Protein AF-A0A392NXG3-F1 (afdb_monomer_lite)

Secondary structure (DSSP, 8-state):
-HHHHHHT--GGGB-TTHHHHHHHHHHHHHHTTPPP-HHHHHHHEEEEE--BTTB---EEEEE-SS--EE-SSS--TT-TTS------SSHHHHHHTEEEEEEEETTEEEEEEEESS-SS--SHHHHS-GGGG---GGG--HHHHHHHHHHHHHHHTSPPPBPEEEEEETTEEEEEE-B-TTSPBPB----EEHHHHHH--STTGGGTT-SS--SSTTTTTTTTTS-----------------------------------

Foldseek 3Di:
DVQQLLLQFAPQLADPQAVLLVVVQCVVCVVLVAHDDLLLSLQQWAKDDDDDPNDRHHIYTDGDDDHAEDTLDPDPPPCRVDGDDDDQPDPVSVLVQWDWDFDQDPNDTDIDIDGSHDNDGDCPSVVDDSVSSHNDPVNADPSSVVSSVSSVVVQVPFDWDFDWDWDQDPNDTDTHFDADPVRHTDTDRDHHHSNQSVQCPDVVSVPPVPPGDDDPPPVPVVPPPPDDDDDDDDDDDDDYDDDDDDDDDDDDDDDDDDDDD

pLDDT: mean 74.91, std 23.94, range [25.33, 97.44]

Sequence (261 aa):
MKVFAHLRLAPSQLNPNSPGFIRVYELVCEHLKITPSVPMFFKIFQLQRKSQGGRQAWVSLKSQGNKLFDMFVDSVRNFKPRYFIVRAESESARESLYRTVRVKVDGEQVSRREAKFPLAWTFDHYEESTDFYLTKNKGMSEEDWAGLKTLTDFVNSFVKGPCVYKDVVNGDRMELPLLDKKGNQVFETWLIDTRKVLSATNAASHQMAEEGGSILKMLEAQKNSKKGSKKGAASVMFSAAGDSSSGSPKINSPTQGNVAS

InterPro domains:
  IPR007321 Transposase (putative), gypsy type [PF04195] (2-48)

Organism: NCBI:txid97028

Structure (mmCIF, N/CA/C/O backbone):
data_AF-A0A392NXG3-F1
#
_entry.id   AF-A0A392NXG3-F1
#
loop_
_atom_site.group_PDB
_atom_site.id
_atom_site.type_symbol
_atom_site.label_atom_id
_atom_site.label_alt_id
_atom_site.label_comp_id
_atom_site.label_asym_id
_atom_site.label_entity_id
_atom_site.label_seq_id
_atom_site.pdbx_PDB_ins_code
_atom_site.Cartn_x
_atom_site.Cartn_y
_atom_site.Cartn_z
_atom_site.occupancy
_atom_site.B_iso_or_equiv
_atom_site.auth_seq_id
_atom_site.auth_comp_id
_atom_site.auth_asym_id
_atom_site.auth_atom_id
_atom_site.pdbx_PDB_model_num
ATOM 1 N N . MET A 1 1 ? 2.423 1.138 -9.933 1.00 76.31 1 MET A N 1
ATOM 2 C CA . MET A 1 1 ? 2.765 -0.270 -9.622 1.00 76.31 1 MET A CA 1
ATOM 3 C C . MET A 1 1 ? 4.231 -0.481 -9.203 1.00 76.31 1 MET A C 1
ATOM 5 O O . MET A 1 1 ? 4.775 -1.553 -9.456 1.00 76.31 1 MET A O 1
ATOM 9 N N . LYS A 1 2 ? 4.902 0.485 -8.550 1.00 89.62 2 LYS A N 1
ATOM 10 C CA . LYS A 1 2 ? 6.323 0.311 -8.151 1.00 89.62 2 LYS A CA 1
ATOM 11 C C . LYS A 1 2 ? 6.475 -0.696 -7.005 1.00 89.62 2 LYS A C 1
ATOM 13 O O . LYS A 1 2 ? 7.407 -1.490 -7.006 1.00 89.62 2 LYS A O 1
ATOM 18 N N . VAL A 1 3 ? 5.518 -0.704 -6.075 1.00 93.44 3 VAL A N 1
ATOM 19 C CA . VAL A 1 3 ? 5.485 -1.635 -4.936 1.00 93.44 3 VAL A CA 1
ATOM 20 C C . VAL A 1 3 ? 5.352 -3.088 -5.402 1.00 93.44 3 VAL A C 1
ATOM 22 O O . VAL A 1 3 ? 6.114 -3.937 -4.956 1.00 93.44 3 VAL A O 1
ATOM 25 N N . PHE A 1 4 ? 4.448 -3.376 -6.347 1.00 90.88 4 PHE A N 1
ATOM 26 C CA . PHE A 1 4 ? 4.320 -4.718 -6.933 1.00 90.88 4 PHE A CA 1
ATOM 27 C C . PHE A 1 4 ? 5.608 -5.188 -7.614 1.00 90.88 4 PHE A C 1
ATOM 29 O O . PHE A 1 4 ? 6.030 -6.323 -7.406 1.00 90.88 4 PHE A O 1
ATOM 36 N N . ALA A 1 5 ? 6.242 -4.311 -8.399 1.00 91.75 5 ALA A N 1
ATOM 37 C CA . ALA A 1 5 ? 7.510 -4.622 -9.051 1.00 91.75 5 ALA A CA 1
ATOM 38 C C . ALA A 1 5 ? 8.598 -4.953 -8.019 1.00 91.75 5 ALA A C 1
ATOM 40 O O . ALA A 1 5 ? 9.281 -5.963 -8.152 1.00 91.75 5 ALA A O 1
ATOM 41 N N . HIS A 1 6 ? 8.706 -4.143 -6.961 1.00 94.81 6 HIS A N 1
ATOM 42 C CA . HIS A 1 6 ? 9.668 -4.363 -5.885 1.00 94.81 6 HIS A CA 1
ATOM 43 C C . HIS A 1 6 ? 9.407 -5.667 -5.124 1.00 94.81 6 HIS A C 1
ATOM 45 O O . HIS A 1 6 ? 10.350 -6.381 -4.813 1.00 94.81 6 HIS A O 1
ATOM 51 N N . LEU A 1 7 ? 8.138 -6.012 -4.871 1.00 94.50 7 LEU A N 1
ATOM 52 C CA . LEU A 1 7 ? 7.766 -7.261 -4.207 1.00 94.50 7 LEU A CA 1
ATOM 53 C C . LEU A 1 7 ? 8.170 -8.507 -4.999 1.00 94.50 7 LEU A C 1
ATOM 55 O O . LEU A 1 7 ? 8.374 -9.537 -4.371 1.00 94.50 7 LEU A O 1
ATOM 59 N N . ARG A 1 8 ? 8.276 -8.443 -6.334 1.00 94.00 8 ARG A N 1
ATOM 60 C CA . ARG A 1 8 ? 8.566 -9.611 -7.192 1.00 94.00 8 ARG A CA 1
ATOM 61 C C . ARG A 1 8 ? 7.620 -10.791 -6.927 1.00 94.00 8 ARG A C 1
ATOM 63 O O . ARG A 1 8 ? 8.025 -11.946 -6.881 1.00 94.00 8 ARG A O 1
ATOM 70 N N . LEU A 1 9 ? 6.343 -10.477 -6.726 1.00 92.94 9 LEU A N 1
ATOM 71 C CA . LEU A 1 9 ? 5.272 -11.443 -6.493 1.00 92.94 9 LEU A CA 1
ATOM 72 C C . LEU A 1 9 ? 4.155 -11.217 -7.500 1.00 92.94 9 LEU A C 1
ATOM 74 O O . LEU A 1 9 ? 3.834 -10.072 -7.835 1.00 92.94 9 LEU A O 1
ATOM 78 N N . ALA A 1 10 ? 3.498 -12.301 -7.904 1.00 91.62 10 ALA A N 1
ATOM 79 C CA . ALA A 1 10 ? 2.196 -12.178 -8.536 1.00 91.62 10 ALA A CA 1
ATOM 80 C C . ALA A 1 10 ? 1.140 -11.708 -7.526 1.00 91.62 10 ALA A C 1
ATOM 82 O O . ALA A 1 10 ? 1.197 -12.097 -6.356 1.00 91.62 10 ALA A O 1
ATOM 83 N N . PRO A 1 11 ? 0.114 -10.946 -7.953 1.00 91.00 11 PRO A N 1
ATOM 84 C CA . PRO A 1 11 ? -0.971 -10.533 -7.063 1.00 91.00 11 PRO A CA 1
ATOM 85 C C . PRO A 1 11 ? -1.643 -11.698 -6.327 1.00 91.00 11 PRO A C 1
ATOM 87 O O . PRO A 1 11 ? -2.016 -11.556 -5.169 1.00 91.00 11 PRO A O 1
ATOM 90 N N . SER A 1 12 ? -1.741 -12.870 -6.962 1.00 88.81 12 SER A N 1
ATOM 91 C CA . SER A 1 12 ? -2.295 -14.093 -6.366 1.00 88.81 12 SER A CA 1
ATOM 92 C C . SER A 1 12 ? -1.412 -14.740 -5.288 1.00 88.81 12 SER A C 1
ATOM 94 O O . SER A 1 12 ? -1.890 -15.619 -4.579 1.00 88.81 12 SER A O 1
ATOM 96 N N . GLN A 1 13 ? -0.136 -14.353 -5.169 1.00 90.50 13 GLN A N 1
ATOM 97 C CA . GLN A 1 13 ? 0.747 -14.777 -4.070 1.00 90.50 13 GLN A CA 1
ATOM 98 C C . GLN A 1 13 ? 0.567 -13.908 -2.818 1.00 90.50 13 GLN A C 1
ATOM 100 O O . GLN A 1 13 ? 1.137 -14.204 -1.768 1.00 90.50 13 GLN A O 1
ATOM 105 N N . LEU A 1 14 ? -0.204 -12.825 -2.902 1.00 91.12 14 LEU A N 1
ATOM 106 C CA . LEU A 1 14 ? -0.477 -11.964 -1.764 1.00 91.12 14 LEU A CA 1
ATOM 107 C C . LEU A 1 14 ? -1.733 -12.414 -1.009 1.00 91.12 14 LEU A C 1
ATOM 109 O O . LEU A 1 14 ? -2.657 -12.996 -1.575 1.00 91.12 14 LEU A O 1
ATOM 113 N N . ASN A 1 15 ? -1.795 -12.096 0.285 1.00 90.25 15 ASN A N 1
ATOM 114 C CA . ASN A 1 15 ? -3.039 -12.177 1.047 1.00 90.25 15 ASN A CA 1
ATOM 115 C C . ASN A 1 15 ? -4.140 -11.359 0.334 1.00 90.25 15 ASN A C 1
ATOM 117 O O . ASN A 1 15 ? -3.833 -10.260 -0.125 1.00 90.25 15 ASN A O 1
ATOM 121 N N . PRO A 1 16 ? -5.406 -11.815 0.292 1.00 88.50 16 PRO A N 1
ATOM 122 C CA . PRO A 1 16 ? -6.462 -11.151 -0.479 1.00 88.50 16 PRO A CA 1
ATOM 123 C C . PRO A 1 16 ? -6.681 -9.652 -0.199 1.00 88.50 16 PRO A C 1
ATOM 125 O O . PRO A 1 16 ? -7.073 -8.927 -1.107 1.00 88.50 16 PRO A O 1
ATOM 128 N N . ASN A 1 17 ? -6.374 -9.152 1.004 1.00 89.38 17 ASN A N 1
ATOM 129 C CA . ASN A 1 17 ? -6.454 -7.713 1.302 1.00 89.38 17 ASN A CA 1
ATOM 130 C C . ASN A 1 17 ? -5.254 -6.907 0.756 1.00 89.38 17 ASN A C 1
ATOM 132 O O . ASN A 1 17 ? -5.359 -5.708 0.509 1.00 89.38 17 ASN A O 1
ATOM 136 N N . SER A 1 18 ? -4.099 -7.547 0.562 1.00 91.69 18 SER A N 1
ATOM 137 C CA . SER A 1 18 ? -2.830 -6.875 0.251 1.00 91.69 18 SER A CA 1
ATOM 138 C C . SER A 1 18 ? -2.780 -6.209 -1.134 1.00 91.69 18 SER A C 1
ATOM 140 O O . SER A 1 18 ? -2.296 -5.078 -1.197 1.00 91.69 18 SER A O 1
ATOM 142 N N . PRO A 1 19 ? -3.304 -6.801 -2.232 1.00 90.75 19 PRO A N 1
ATOM 143 C CA . PRO A 1 19 ? -3.418 -6.091 -3.507 1.00 90.75 19 PRO A CA 1
ATOM 144 C C . PRO A 1 19 ? -4.222 -4.791 -3.396 1.00 90.75 19 PRO A C 1
ATOM 146 O O . PRO A 1 19 ? -3.851 -3.787 -4.005 1.00 90.75 19 PRO A O 1
ATOM 149 N N . GLY A 1 20 ? -5.281 -4.801 -2.576 1.00 89.81 20 GLY A N 1
ATOM 150 C CA . GLY A 1 20 ? -6.109 -3.629 -2.318 1.00 89.81 20 GLY A CA 1
ATOM 151 C C . GLY A 1 20 ? -5.322 -2.506 -1.649 1.00 89.81 20 GLY A C 1
ATOM 152 O O . GLY A 1 20 ? -5.327 -1.385 -2.150 1.00 89.81 20 GLY A O 1
ATOM 153 N N . PHE A 1 21 ? -4.559 -2.813 -0.594 1.00 93.19 21 PHE A N 1
ATOM 154 C CA . PHE A 1 21 ? -3.694 -1.829 0.069 1.00 93.19 21 PHE A CA 1
ATOM 155 C C . PHE A 1 21 ? -2.685 -1.188 -0.883 1.00 93.19 21 PHE A C 1
ATOM 157 O O . PHE A 1 21 ? -2.527 0.030 -0.874 1.00 93.19 21 PHE A O 1
ATOM 164 N N . ILE A 1 22 ? -2.023 -1.988 -1.728 1.00 93.38 22 ILE A N 1
ATOM 165 C CA . ILE A 1 22 ? -1.048 -1.468 -2.696 1.00 93.38 22 ILE A CA 1
ATOM 166 C C . ILE A 1 22 ? -1.731 -0.509 -3.674 1.00 93.38 22 ILE A C 1
ATOM 168 O O . ILE A 1 22 ? -1.206 0.569 -3.953 1.00 93.38 22 ILE A O 1
ATOM 172 N N . ARG A 1 23 ? -2.911 -0.879 -4.188 1.00 90.38 23 ARG A N 1
ATOM 173 C CA . ARG A 1 23 ? -3.625 -0.050 -5.160 1.00 90.38 23 ARG A CA 1
ATOM 174 C C . ARG A 1 23 ? -4.160 1.240 -4.540 1.00 90.38 23 ARG A C 1
ATOM 176 O O . ARG A 1 23 ? -3.982 2.299 -5.133 1.00 90.38 23 ARG A O 1
ATOM 183 N N . VAL A 1 24 ? -4.780 1.162 -3.364 1.00 92.25 24 VAL A N 1
ATOM 184 C CA . VAL A 1 24 ? -5.332 2.332 -2.664 1.00 92.25 24 VAL A CA 1
ATOM 185 C C . VAL A 1 24 ? -4.232 3.280 -2.213 1.00 92.25 24 VAL A C 1
ATOM 187 O O . VAL A 1 24 ? -4.398 4.486 -2.347 1.00 92.25 24 VAL A O 1
ATOM 190 N N . TYR A 1 25 ? -3.083 2.766 -1.774 1.00 94.56 25 TYR A N 1
ATOM 191 C CA . TYR A 1 25 ? -1.916 3.598 -1.494 1.00 94.56 25 TYR A CA 1
ATOM 192 C C . TYR A 1 25 ? -1.524 4.464 -2.700 1.00 94.56 25 TYR A C 1
ATOM 194 O O . TYR A 1 25 ? -1.370 5.674 -2.552 1.00 94.56 25 TYR A O 1
ATOM 202 N N . GLU A 1 26 ? -1.409 3.874 -3.896 1.00 91.38 26 GLU A N 1
ATOM 203 C CA . GLU A 1 26 ? -1.057 4.630 -5.105 1.00 91.38 26 GLU A CA 1
ATOM 204 C C . GLU A 1 26 ? -2.135 5.667 -5.469 1.00 91.38 26 GLU A C 1
ATOM 206 O O . GLU A 1 26 ? -1.789 6.797 -5.803 1.00 91.38 26 GLU A O 1
ATOM 211 N N . LEU A 1 27 ? -3.421 5.315 -5.342 1.00 89.88 27 LEU A N 1
ATOM 212 C CA . LEU A 1 27 ? -4.546 6.216 -5.631 1.00 89.88 27 LEU A CA 1
ATOM 213 C C . LEU A 1 27 ? -4.636 7.396 -4.657 1.00 89.88 27 LEU A C 1
ATOM 215 O O . LEU A 1 27 ? -4.859 8.530 -5.074 1.00 89.88 27 LEU A O 1
ATOM 219 N N . VAL A 1 28 ? -4.455 7.150 -3.359 1.00 92.00 28 VAL A N 1
ATOM 220 C CA . VAL A 1 28 ? -4.463 8.218 -2.351 1.00 92.00 28 VAL A CA 1
ATOM 221 C C . VAL A 1 28 ? -3.240 9.113 -2.524 1.00 92.00 28 VAL A C 1
ATOM 223 O O . VAL A 1 28 ? -3.367 10.330 -2.424 1.00 92.00 28 VAL A O 1
ATOM 226 N N . CYS A 1 29 ? -2.075 8.543 -2.851 1.00 94.38 29 CYS A N 1
ATOM 227 C CA . CYS A 1 29 ? -0.896 9.342 -3.176 1.00 94.38 29 CYS A CA 1
ATOM 228 C C . CYS A 1 29 ? -1.156 10.277 -4.365 1.00 94.38 29 CYS A C 1
ATOM 230 O O . CYS A 1 29 ? -0.877 11.471 -4.287 1.00 94.38 29 CYS A O 1
ATOM 232 N N . GLU A 1 30 ? -1.748 9.750 -5.438 1.00 90.19 30 GLU A N 1
ATOM 233 C CA . GLU A 1 30 ? -2.134 10.529 -6.616 1.00 90.19 30 GLU A CA 1
ATOM 234 C C . GLU A 1 30 ? -3.124 11.651 -6.264 1.00 90.19 30 GLU A C 1
ATOM 236 O O . GLU A 1 30 ? -2.904 12.804 -6.637 1.00 90.19 30 GLU A O 1
ATOM 241 N N . HIS A 1 31 ? -4.164 11.348 -5.481 1.00 90.56 31 HIS A N 1
ATOM 242 C CA . HIS A 1 31 ? -5.147 12.332 -5.019 1.00 90.56 31 HIS A CA 1
ATOM 243 C C . HIS A 1 31 ? -4.508 13.467 -4.205 1.00 90.56 31 HIS A C 1
ATOM 245 O O . HIS A 1 31 ? -4.801 14.643 -4.428 1.00 90.56 31 HIS A O 1
ATOM 251 N N . LEU A 1 32 ? -3.596 13.119 -3.294 1.00 92.44 32 LEU A N 1
ATOM 252 C CA . LEU A 1 32 ? -2.869 14.069 -2.451 1.00 92.44 32 LEU A CA 1
ATOM 253 C C . LEU A 1 32 ? -1.678 14.723 -3.169 1.00 92.44 32 LEU A C 1
ATOM 255 O O . LEU A 1 32 ? -0.968 15.522 -2.560 1.00 92.44 32 LEU A O 1
ATOM 259 N N . LYS A 1 33 ? -1.459 14.411 -4.455 1.00 94.81 33 LYS A N 1
ATOM 260 C CA . LYS A 1 33 ? -0.347 14.915 -5.278 1.00 94.81 33 LYS A CA 1
ATOM 261 C C . LYS A 1 33 ? 1.034 14.635 -4.675 1.00 94.81 33 LYS A C 1
ATOM 263 O O . LYS A 1 33 ? 1.973 15.402 -4.878 1.00 94.81 33 LYS A O 1
ATOM 268 N N . ILE A 1 34 ? 1.166 13.523 -3.959 1.00 95.44 34 ILE A N 1
ATOM 269 C CA . ILE A 1 34 ? 2.446 13.015 -3.461 1.00 95.44 34 ILE A CA 1
ATOM 270 C C . ILE A 1 34 ? 2.933 11.896 -4.382 1.00 95.44 34 ILE A C 1
ATOM 272 O O . ILE A 1 34 ? 2.147 11.107 -4.908 1.00 95.44 34 ILE A O 1
ATOM 276 N N . THR A 1 35 ? 4.244 11.805 -4.591 1.00 95.06 35 THR A N 1
ATOM 277 C CA . THR A 1 35 ? 4.801 10.723 -5.411 1.00 95.06 35 THR A CA 1
ATOM 278 C C . THR A 1 35 ? 4.809 9.426 -4.595 1.00 95.06 35 THR A C 1
ATOM 280 O O . THR A 1 35 ? 5.487 9.376 -3.570 1.00 95.06 35 THR A O 1
ATOM 283 N N . PRO A 1 36 ? 4.108 8.356 -5.019 1.00 94.88 36 PRO A N 1
ATOM 284 C CA . PRO A 1 36 ? 4.158 7.086 -4.306 1.00 94.88 36 PRO A CA 1
ATOM 285 C C . PRO A 1 36 ? 5.559 6.471 -4.407 1.00 94.88 36 PRO A C 1
ATOM 287 O O . PRO A 1 36 ? 6.144 6.376 -5.497 1.00 94.88 36 PRO A O 1
ATOM 290 N N . SER A 1 37 ? 6.077 5.995 -3.278 1.00 95.88 37 SER A N 1
ATOM 291 C CA . SER A 1 37 ? 7.410 5.412 -3.158 1.00 95.88 37 SER A CA 1
ATOM 292 C C . SER A 1 37 ? 7.383 4.072 -2.421 1.00 95.88 37 SER A C 1
ATOM 294 O O . SER A 1 37 ? 6.522 3.779 -1.591 1.00 95.88 37 SER A O 1
ATOM 296 N N . VAL A 1 38 ? 8.345 3.214 -2.757 1.00 95.50 38 VAL A N 1
ATOM 297 C CA . VAL A 1 38 ? 8.498 1.909 -2.106 1.00 95.50 38 VAL A CA 1
ATOM 298 C C . VAL A 1 38 ? 8.877 2.065 -0.624 1.00 95.50 38 VAL A C 1
ATOM 300 O O . VAL A 1 38 ? 8.223 1.423 0.201 1.00 95.50 38 VAL A O 1
ATOM 303 N N . PRO A 1 39 ? 9.845 2.931 -0.248 1.00 95.19 39 PRO A N 1
ATOM 304 C CA . PRO A 1 39 ? 10.214 3.111 1.151 1.00 95.19 39 PRO A CA 1
ATOM 305 C C . PRO A 1 39 ? 9.039 3.542 2.029 1.00 95.19 39 PRO A C 1
ATOM 307 O O . PRO A 1 39 ? 8.786 2.913 3.061 1.00 95.19 39 PRO A O 1
ATOM 310 N N . MET A 1 40 ? 8.268 4.541 1.582 1.00 95.19 40 MET A N 1
ATOM 311 C CA . MET A 1 40 ? 7.095 5.038 2.301 1.00 95.19 40 MET A CA 1
ATOM 312 C C . MET A 1 40 ? 6.042 3.943 2.487 1.00 95.19 40 MET A C 1
ATOM 314 O O . MET A 1 40 ? 5.516 3.777 3.589 1.00 95.19 40 MET A O 1
ATOM 318 N N . PHE A 1 41 ? 5.771 3.143 1.450 1.00 95.44 41 PHE A N 1
ATOM 319 C CA . PHE A 1 41 ? 4.839 2.021 1.557 1.00 95.44 41 PHE A CA 1
ATOM 320 C C . PHE A 1 41 ? 5.244 1.031 2.657 1.00 95.44 41 PHE A C 1
ATOM 322 O O . PHE A 1 41 ? 4.426 0.683 3.509 1.00 95.44 41 PHE A O 1
ATOM 329 N N . PHE A 1 42 ? 6.516 0.624 2.689 1.00 94.06 42 PHE A N 1
ATOM 330 C CA . PHE A 1 42 ? 7.028 -0.311 3.696 1.00 94.06 42 PHE A CA 1
ATOM 331 C C . PHE A 1 42 ? 7.286 0.326 5.071 1.00 94.06 42 PHE A C 1
ATOM 333 O O . PHE A 1 42 ? 7.548 -0.375 6.049 1.00 94.06 42 PHE A O 1
ATOM 340 N N . LYS A 1 43 ? 7.154 1.652 5.190 1.00 93.00 43 LYS A N 1
ATOM 341 C CA . LYS A 1 43 ? 7.063 2.327 6.488 1.00 93.00 43 LYS A CA 1
ATOM 342 C C . LYS A 1 43 ? 5.670 2.179 7.109 1.00 93.00 43 LYS A C 1
ATOM 344 O O . LYS A 1 43 ? 5.569 2.062 8.332 1.00 93.00 43 LYS A O 1
ATOM 349 N N . ILE A 1 44 ? 4.634 2.145 6.264 1.00 93.69 44 ILE A N 1
ATOM 350 C CA . ILE A 1 44 ? 3.222 1.968 6.641 1.00 93.69 44 ILE A CA 1
ATOM 351 C C . ILE A 1 44 ? 2.879 0.485 6.832 1.00 93.69 44 ILE A C 1
ATOM 353 O O . ILE A 1 44 ? 2.121 0.135 7.736 1.00 93.69 44 ILE A O 1
ATOM 357 N N . PHE A 1 45 ? 3.424 -0.396 5.992 1.00 93.69 45 PHE A N 1
ATOM 358 C CA . PHE A 1 45 ? 3.148 -1.830 6.019 1.00 93.69 45 PHE A CA 1
ATOM 359 C C . PHE A 1 45 ? 4.421 -2.650 6.208 1.00 93.69 45 PHE A C 1
ATOM 361 O O . PHE A 1 45 ? 5.371 -2.543 5.445 1.00 93.69 45 PHE A O 1
ATOM 368 N N . GLN A 1 46 ? 4.398 -3.560 7.173 1.00 91.12 46 GLN A N 1
ATOM 369 C CA . GLN A 1 46 ? 5.412 -4.584 7.338 1.00 91.12 46 GLN A CA 1
ATOM 370 C C . GLN A 1 46 ? 5.054 -5.832 6.526 1.00 91.12 46 GLN A C 1
ATOM 372 O O . GLN A 1 46 ? 3.927 -6.338 6.572 1.00 91.12 46 GLN A O 1
ATOM 377 N N . LEU A 1 47 ? 6.044 -6.371 5.821 1.00 91.81 47 LEU A N 1
ATOM 378 C CA . LEU A 1 47 ? 5.932 -7.643 5.123 1.00 91.81 47 LEU A CA 1
ATOM 379 C C . LEU A 1 47 ? 5.899 -8.811 6.120 1.00 91.81 47 LEU A C 1
ATOM 381 O O . LEU A 1 47 ? 6.708 -8.888 7.043 1.00 91.81 47 LEU A O 1
ATOM 385 N N . GLN A 1 48 ? 4.996 -9.762 5.909 1.00 89.25 48 GLN A N 1
ATOM 386 C CA . GLN A 1 48 ? 4.946 -11.017 6.649 1.00 89.25 48 GLN A CA 1
ATOM 387 C C . GLN A 1 48 ? 4.930 -12.187 5.675 1.00 89.25 48 GLN A C 1
ATOM 389 O O . GLN A 1 48 ? 3.949 -12.420 4.966 1.00 89.25 48 GLN A O 1
ATOM 394 N N . ARG A 1 49 ? 6.020 -12.954 5.678 1.00 87.25 49 ARG A N 1
ATOM 395 C CA . ARG A 1 49 ? 6.093 -14.230 4.972 1.00 87.25 49 ARG A CA 1
ATOM 396 C C . ARG A 1 49 ? 5.488 -15.311 5.846 1.00 87.25 49 ARG A C 1
ATOM 398 O O . ARG A 1 49 ? 5.789 -15.401 7.038 1.00 87.25 49 ARG A O 1
ATOM 405 N N . LYS A 1 50 ? 4.668 -16.171 5.255 1.00 73.00 50 LYS A N 1
ATOM 406 C CA . LYS A 1 50 ? 4.477 -17.506 5.811 1.00 73.00 50 LYS A CA 1
ATOM 407 C C . LYS A 1 50 ? 5.409 -18.461 5.083 1.00 73.00 50 LYS A C 1
ATOM 409 O O . LYS A 1 50 ? 5.634 -18.322 3.889 1.00 73.00 50 LYS A O 1
ATOM 414 N N . SER A 1 51 ? 5.967 -19.402 5.829 1.00 68.75 51 SER A N 1
ATOM 415 C CA . SER A 1 51 ? 6.585 -20.600 5.277 1.00 68.75 51 SER A CA 1
ATOM 416 C C . SER A 1 51 ? 5.713 -21.767 5.712 1.00 68.75 51 SER A C 1
ATOM 418 O O . SER A 1 51 ? 5.320 -21.842 6.878 1.00 68.75 51 SER A O 1
ATOM 420 N N . GLN A 1 52 ? 5.354 -22.637 4.774 1.00 63.88 52 GLN A N 1
ATOM 421 C CA . GLN A 1 52 ? 4.673 -23.890 5.072 1.00 63.88 52 GLN A CA 1
ATOM 422 C C . GLN A 1 52 ? 5.525 -25.021 4.502 1.00 63.88 52 GLN A C 1
ATOM 424 O O . GLN A 1 52 ? 5.619 -25.178 3.287 1.00 63.88 52 GLN A O 1
ATOM 429 N N . GLY A 1 53 ? 6.191 -25.774 5.383 1.00 63.28 53 GLY A N 1
ATOM 430 C CA . GLY A 1 53 ? 7.016 -26.924 4.994 1.00 63.28 53 GLY A CA 1
ATOM 431 C C . GLY A 1 53 ? 8.154 -26.591 4.020 1.00 63.28 53 GLY A C 1
ATOM 432 O O . GLY A 1 53 ? 8.454 -27.405 3.155 1.00 63.28 53 GLY A O 1
ATOM 433 N N . GLY A 1 54 ? 8.731 -25.385 4.098 1.00 64.25 54 GLY A N 1
ATOM 434 C CA . GLY A 1 54 ? 9.827 -24.957 3.216 1.00 64.25 54 GLY A CA 1
ATOM 435 C C . GLY A 1 54 ? 9.416 -24.632 1.774 1.00 64.25 54 GLY A C 1
A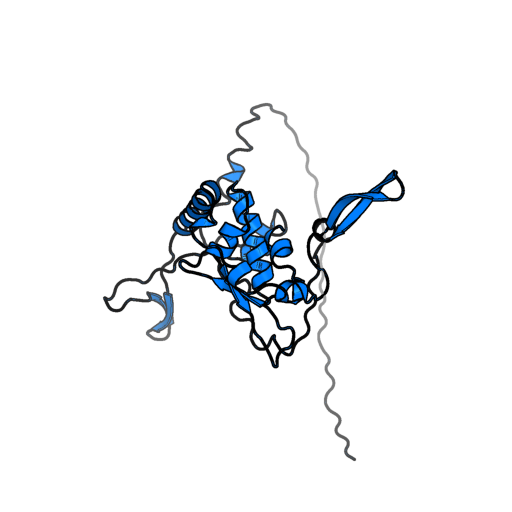TOM 436 O O . GLY A 1 54 ? 10.283 -24.389 0.942 1.00 64.25 54 GLY A O 1
ATOM 437 N N . ARG A 1 55 ? 8.113 -24.616 1.460 1.00 67.94 55 ARG A N 1
ATOM 438 C CA . ARG A 1 55 ? 7.592 -24.276 0.126 1.00 67.94 55 ARG A CA 1
ATOM 439 C C . ARG A 1 55 ? 7.223 -22.796 0.014 1.00 67.94 55 ARG A C 1
ATOM 441 O O . ARG A 1 55 ? 6.996 -22.130 1.028 1.00 67.94 55 ARG A O 1
ATOM 448 N N . GLN A 1 56 ? 7.109 -22.315 -1.231 1.00 71.88 56 GLN A N 1
ATOM 449 C CA . GLN A 1 56 ? 6.506 -21.012 -1.535 1.00 71.88 56 GLN A CA 1
ATOM 450 C C . GLN A 1 56 ? 5.170 -20.902 -0.819 1.00 71.88 56 GLN A C 1
ATOM 452 O O . GLN A 1 56 ? 4.324 -21.792 -0.928 1.00 71.88 56 GLN A O 1
ATOM 457 N N . ALA A 1 57 ? 4.968 -19.801 -0.116 1.00 78.81 57 ALA A N 1
ATOM 458 C CA . ALA A 1 57 ? 3.687 -19.523 0.495 1.00 78.81 57 ALA A CA 1
ATOM 459 C C . ALA A 1 57 ? 3.214 -18.136 0.078 1.00 78.81 57 ALA A C 1
ATOM 461 O O . ALA A 1 57 ? 3.831 -17.436 -0.718 1.00 78.81 57 ALA A O 1
ATOM 462 N N . TRP A 1 58 ? 2.063 -17.752 0.593 1.00 86.75 58 TRP A N 1
ATOM 463 C CA . TRP A 1 58 ? 1.563 -16.408 0.403 1.00 86.75 58 TRP A CA 1
ATOM 464 C C . TRP A 1 58 ? 2.313 -15.420 1.304 1.00 86.75 58 TRP A C 1
ATOM 466 O O . TRP A 1 58 ? 2.854 -15.769 2.362 1.00 86.75 58 TRP A O 1
ATOM 476 N N . VAL A 1 59 ? 2.286 -14.158 0.897 1.00 91.38 59 VAL A N 1
ATOM 477 C CA . VAL A 1 59 ? 2.854 -13.033 1.638 1.00 91.38 59 VAL A CA 1
ATOM 478 C C . VAL A 1 59 ? 1.731 -12.081 2.032 1.00 91.38 59 VAL A C 1
ATOM 480 O O . VAL A 1 59 ? 0.848 -11.781 1.233 1.00 91.38 59 VAL A O 1
ATOM 483 N N . SER A 1 60 ? 1.723 -11.607 3.275 1.00 91.19 60 SER A N 1
ATOM 484 C CA . SER A 1 60 ? 0.798 -10.556 3.714 1.00 91.19 60 SER A CA 1
ATOM 485 C C . SER A 1 60 ? 1.515 -9.264 4.025 1.00 91.19 60 SER A C 1
ATOM 487 O O . SER A 1 60 ? 2.659 -9.259 4.472 1.00 91.19 60 SER A O 1
ATOM 489 N N . LEU A 1 61 ? 0.771 -8.178 3.882 1.00 92.62 61 LEU A N 1
ATOM 490 C CA . LEU A 1 61 ? 1.127 -6.868 4.389 1.00 92.62 61 LEU A CA 1
ATOM 491 C C . LEU A 1 61 ? 0.356 -6.616 5.683 1.00 92.62 61 LEU A C 1
ATOM 493 O O . LEU A 1 61 ? -0.874 -6.679 5.704 1.00 92.62 61 LEU A O 1
ATOM 497 N N . LYS A 1 62 ? 1.082 -6.356 6.766 1.00 90.31 62 LYS A N 1
ATOM 498 C CA . LYS A 1 62 ? 0.524 -6.000 8.069 1.00 90.31 62 LYS A CA 1
ATOM 499 C C . LYS A 1 62 ? 0.786 -4.523 8.319 1.00 90.31 62 LYS A C 1
ATOM 501 O O . LYS A 1 62 ? 1.916 -4.082 8.167 1.00 90.31 62 LYS A O 1
ATOM 506 N N . SER A 1 63 ? -0.219 -3.759 8.731 1.00 89.44 63 SER A N 1
ATOM 507 C CA . SER A 1 63 ? -0.012 -2.358 9.111 1.00 89.44 63 SER A CA 1
ATOM 508 C C . SER A 1 63 ? 1.001 -2.237 10.256 1.00 89.44 63 SER A C 1
ATOM 510 O O . SER A 1 63 ? 0.975 -3.023 11.208 1.00 89.44 63 SER A O 1
ATOM 512 N N . GLN A 1 64 ? 1.890 -1.256 10.152 1.00 84.12 64 GLN A N 1
ATOM 513 C CA . GLN A 1 64 ? 2.943 -0.957 11.113 1.00 84.12 64 GLN A CA 1
ATOM 514 C C . GLN A 1 64 ? 2.665 0.394 11.777 1.00 84.12 64 GLN A C 1
ATOM 516 O O . GLN A 1 64 ? 2.427 1.385 11.095 1.00 84.12 64 GLN A O 1
ATOM 521 N N . GLY A 1 65 ? 2.735 0.451 13.110 1.00 79.94 65 GLY A N 1
ATOM 522 C CA . GLY A 1 65 ? 2.485 1.687 13.855 1.00 79.94 65 GLY A CA 1
ATOM 523 C C . GLY A 1 65 ? 1.043 2.178 13.693 1.00 79.94 65 GLY A C 1
ATOM 524 O O . GLY A 1 65 ? 0.103 1.412 13.909 1.00 79.94 65 GLY A O 1
ATOM 525 N N . ASN A 1 66 ? 0.875 3.448 13.317 1.00 75.44 66 ASN A N 1
ATOM 526 C CA . ASN A 1 66 ? -0.438 4.052 13.098 1.00 75.44 66 ASN A CA 1
ATOM 527 C C . ASN A 1 66 ? -1.074 3.461 11.835 1.00 75.44 66 ASN A C 1
ATOM 529 O O . ASN A 1 66 ? -0.621 3.712 10.718 1.00 75.44 66 ASN A O 1
ATOM 533 N N . LYS A 1 67 ? -2.129 2.662 12.014 1.00 88.00 67 LYS A N 1
ATOM 534 C CA . LYS A 1 67 ? -2.922 2.127 10.903 1.00 88.00 67 LYS A CA 1
ATOM 535 C C . LYS A 1 67 ? -3.510 3.314 10.128 1.00 88.00 67 LYS A C 1
ATOM 537 O O . LYS A 1 67 ? -4.117 4.183 10.738 1.00 88.00 67 LYS A O 1
ATOM 542 N N . LEU A 1 68 ? -3.299 3.350 8.810 1.00 92.00 68 LEU A N 1
ATOM 543 C CA . LEU A 1 68 ? -3.828 4.400 7.921 1.00 92.00 68 LEU A CA 1
ATOM 544 C C . LEU A 1 68 ? -4.945 3.892 7.004 1.00 92.00 68 LEU A C 1
ATOM 546 O O . LEU A 1 68 ? -5.784 4.667 6.566 1.00 92.00 68 LEU A O 1
ATOM 550 N N . PHE A 1 69 ? -4.955 2.592 6.713 1.00 91.56 69 PHE A N 1
ATOM 551 C CA . PHE A 1 69 ? -5.867 1.960 5.763 1.00 91.56 69 PHE A CA 1
ATOM 552 C C . PHE A 1 69 ? -6.682 0.900 6.480 1.00 91.56 69 PHE A C 1
ATOM 554 O O . PHE A 1 69 ? -6.111 0.082 7.210 1.00 91.56 69 PHE A O 1
ATOM 561 N N . ASP A 1 70 ? -7.989 0.887 6.254 1.00 89.75 70 ASP A N 1
ATOM 562 C CA . ASP A 1 70 ? -8.825 -0.216 6.692 1.00 89.75 70 ASP A CA 1
ATOM 563 C C . ASP A 1 70 ? -8.806 -1.375 5.701 1.00 89.75 70 ASP A C 1
ATOM 565 O O . ASP A 1 70 ? -8.458 -1.198 4.535 1.00 89.75 70 ASP A O 1
ATOM 569 N N . MET A 1 71 ? -9.135 -2.577 6.165 1.00 86.56 71 MET A N 1
ATOM 570 C CA . MET A 1 71 ? -9.124 -3.781 5.340 1.00 86.56 71 MET A CA 1
ATOM 571 C C . MET A 1 71 ? -10.121 -3.680 4.177 1.00 86.56 71 MET A C 1
ATOM 573 O O . MET A 1 71 ? -11.171 -3.066 4.289 1.00 86.56 71 MET A O 1
ATOM 577 N N . PHE A 1 72 ? -9.799 -4.312 3.043 1.00 80.75 72 PHE A N 1
ATOM 578 C CA . PHE A 1 72 ? -10.749 -4.422 1.929 1.00 80.75 72 PHE A CA 1
ATOM 579 C C . PHE A 1 72 ? -11.938 -5.331 2.292 1.00 80.75 72 PHE A C 1
ATOM 581 O O . PHE A 1 72 ? -13.078 -5.063 1.923 1.00 80.75 72 PHE A O 1
ATOM 588 N N . VAL A 1 73 ? -11.664 -6.407 3.034 1.00 80.69 73 VAL A N 1
ATOM 589 C CA . VAL A 1 73 ? -12.661 -7.278 3.665 1.00 80.69 73 VAL A CA 1
ATOM 590 C C . VAL A 1 73 ? -12.261 -7.508 5.121 1.00 80.69 73 VAL A C 1
ATOM 592 O O . VAL A 1 73 ? -11.127 -7.923 5.388 1.00 80.69 73 VAL A O 1
ATOM 595 N N . ASP A 1 74 ? -13.211 -7.305 6.038 1.00 69.06 74 ASP A N 1
ATOM 596 C CA . ASP A 1 74 ? -13.027 -7.380 7.499 1.00 69.06 74 ASP A CA 1
ATOM 597 C C . ASP A 1 74 ? -12.422 -8.705 7.971 1.00 69.06 74 ASP A C 1
ATOM 599 O O . ASP A 1 74 ? -11.672 -8.772 8.947 1.00 69.06 74 ASP A O 1
ATOM 603 N N . SER A 1 75 ? -12.737 -9.800 7.276 1.00 70.94 75 SER A N 1
ATOM 604 C CA . SER A 1 75 ? -12.162 -11.105 7.569 1.00 70.94 75 SER A CA 1
ATOM 605 C C . SER A 1 75 ? -12.161 -12.013 6.350 1.00 70.94 75 SER A C 1
ATOM 607 O O . SER A 1 75 ? -13.204 -12.444 5.864 1.00 70.94 75 SER A O 1
ATOM 609 N N . VAL A 1 76 ? -10.967 -12.384 5.895 1.00 72.31 76 VAL A N 1
ATOM 610 C CA . VAL A 1 76 ? -10.791 -13.392 4.847 1.00 72.31 76 VAL A CA 1
ATOM 611 C C . VAL A 1 76 ? -10.449 -14.722 5.518 1.00 72.31 76 VAL A C 1
ATOM 613 O O . VAL A 1 76 ? -9.294 -15.143 5.583 1.00 72.31 76 VAL A O 1
ATOM 616 N N . ARG A 1 77 ? -11.458 -15.365 6.116 1.00 77.38 77 ARG A N 1
ATOM 617 C CA . ARG A 1 77 ? -11.291 -16.664 6.792 1.00 77.38 77 ARG A CA 1
ATOM 618 C C . ARG A 1 77 ? -11.216 -17.794 5.771 1.00 77.38 77 ARG A C 1
ATOM 620 O O . ARG A 1 77 ? -11.838 -17.731 4.716 1.00 77.38 77 ARG A O 1
ATOM 627 N N . ASN A 1 78 ? -10.465 -18.846 6.098 1.00 76.88 78 ASN A N 1
ATOM 628 C CA . ASN A 1 78 ? -10.402 -20.086 5.312 1.00 76.88 78 ASN A CA 1
ATOM 629 C C . ASN A 1 78 ? -10.055 -19.891 3.823 1.00 76.88 78 ASN A C 1
ATOM 631 O O . ASN A 1 78 ? -10.476 -20.682 2.981 1.00 76.88 78 ASN A O 1
ATOM 635 N N . PHE A 1 79 ? -9.278 -18.854 3.490 1.00 80.38 79 PHE A N 1
ATOM 636 C CA . PHE A 1 79 ? -8.839 -18.616 2.112 1.00 80.38 79 PHE A CA 1
ATOM 637 C C . PHE A 1 79 ? -7.696 -19.544 1.696 1.00 80.38 79 PHE A C 1
ATOM 639 O O . PHE A 1 79 ? -7.611 -19.936 0.546 1.00 80.38 79 PHE A O 1
ATOM 646 N N . LYS A 1 80 ? -6.839 -19.949 2.637 1.00 79.06 80 LYS A N 1
ATOM 647 C CA . LYS A 1 80 ? -5.663 -20.791 2.367 1.00 79.06 80 LYS A CA 1
ATOM 648 C C . LYS A 1 80 ? -5.950 -22.082 1.575 1.00 79.06 80 LYS A C 1
ATOM 650 O O . LYS A 1 80 ? -5.149 -22.382 0.701 1.00 79.06 80 LYS A O 1
ATOM 655 N N . PRO A 1 81 ? -7.031 -22.846 1.841 1.00 82.31 81 PRO A N 1
ATOM 656 C CA . PRO A 1 81 ? -7.353 -24.037 1.050 1.00 82.31 81 PRO A CA 1
ATOM 657 C C . PRO A 1 81 ? -8.045 -23.740 -0.293 1.00 82.31 81 PRO A C 1
ATOM 659 O O . PRO A 1 81 ? -8.487 -24.673 -0.954 1.00 82.31 81 PRO A O 1
ATOM 662 N N . ARG A 1 82 ? -8.214 -22.473 -0.691 1.00 81.50 82 ARG A N 1
ATOM 663 C CA . ARG A 1 82 ? -8.961 -22.086 -1.896 1.00 81.50 82 ARG A CA 1
ATOM 664 C C . ARG A 1 82 ? -8.024 -21.576 -2.984 1.00 81.50 82 ARG A C 1
ATOM 666 O O . ARG A 1 82 ? -7.005 -20.950 -2.700 1.00 81.50 82 ARG A O 1
ATOM 673 N N . TYR A 1 83 ? -8.429 -21.776 -4.232 1.00 76.50 83 TYR A N 1
ATOM 674 C CA . TYR A 1 83 ? -7.817 -21.126 -5.386 1.00 76.50 83 TYR A CA 1
ATOM 675 C C . TYR A 1 83 ? -8.501 -19.785 -5.647 1.00 76.50 83 TYR A C 1
ATOM 677 O O . TYR A 1 83 ? -9.725 -19.678 -5.560 1.00 76.50 83 TYR A O 1
ATOM 685 N N . PHE A 1 84 ? -7.712 -18.770 -5.992 1.00 76.81 84 PHE A N 1
ATOM 686 C CA . PHE A 1 84 ? -8.217 -17.462 -6.397 1.00 76.81 84 PHE A CA 1
ATOM 687 C C . PHE A 1 84 ? -7.575 -17.043 -7.708 1.00 76.81 84 PHE A C 1
ATOM 689 O O . PHE A 1 84 ? -6.383 -17.257 -7.927 1.00 76.81 84 PHE A O 1
ATOM 696 N N . ILE A 1 85 ? -8.373 -16.397 -8.549 1.00 80.56 85 ILE A N 1
ATOM 697 C CA . ILE A 1 85 ? -7.907 -15.749 -9.767 1.00 80.56 85 ILE A CA 1
ATOM 698 C C . ILE A 1 85 ? -7.944 -14.250 -9.507 1.00 80.56 85 ILE A C 1
ATOM 700 O O . ILE A 1 85 ? -8.987 -13.703 -9.154 1.00 80.56 85 ILE A O 1
ATOM 704 N N . VAL A 1 86 ? -6.808 -13.587 -9.696 1.00 82.44 86 VAL A N 1
ATOM 705 C CA . VAL A 1 86 ? -6.744 -12.127 -9.724 1.00 82.44 86 VAL A CA 1
ATOM 706 C C . VAL A 1 86 ? -6.693 -11.712 -11.185 1.00 82.44 86 VAL A C 1
ATOM 708 O O . VAL A 1 86 ? -5.779 -12.105 -11.908 1.00 82.44 86 VAL A O 1
ATOM 711 N N . ARG A 1 87 ? -7.681 -10.936 -11.628 1.00 82.69 87 ARG A N 1
ATOM 712 C CA . ARG A 1 87 ? -7.763 -10.434 -13.002 1.00 82.69 87 ARG A CA 1
ATOM 713 C C . ARG A 1 87 ? -8.004 -8.933 -13.007 1.00 82.69 87 ARG A C 1
ATOM 715 O O . ARG A 1 87 ? -8.593 -8.397 -12.075 1.00 82.69 87 ARG A O 1
ATOM 722 N N . ALA A 1 88 ? -7.578 -8.273 -14.076 1.00 83.75 88 ALA A N 1
ATOM 723 C CA . ALA A 1 88 ? -8.015 -6.912 -14.346 1.00 83.75 88 ALA A CA 1
ATOM 724 C C . ALA A 1 88 ? -9.516 -6.903 -14.684 1.00 83.75 88 ALA A C 1
ATOM 726 O O . ALA A 1 88 ? -10.000 -7.791 -15.389 1.00 83.75 88 ALA A O 1
ATOM 727 N N . GLU A 1 89 ? -10.244 -5.911 -14.177 1.00 80.44 89 GLU A N 1
ATOM 728 C CA . GLU A 1 89 ? -11.695 -5.808 -14.381 1.00 80.44 89 GLU A CA 1
ATOM 729 C C . GLU A 1 89 ? -12.068 -5.223 -15.749 1.00 80.44 89 GLU A C 1
ATOM 731 O O . GLU A 1 89 ? -13.124 -5.551 -16.281 1.00 80.44 89 GLU A O 1
ATOM 736 N N . SER A 1 90 ? -11.186 -4.415 -16.346 1.00 84.06 90 SER A N 1
ATOM 737 C CA . SER A 1 90 ? -11.392 -3.768 -17.646 1.00 84.06 90 SER A CA 1
ATOM 738 C C . SER A 1 90 ? -10.185 -3.928 -18.572 1.00 84.06 90 SER A C 1
ATOM 740 O O . SER A 1 90 ? -9.082 -4.271 -18.135 1.00 84.06 90 SER A O 1
ATOM 742 N N . GLU A 1 91 ? -10.374 -3.650 -19.863 1.00 83.88 91 GLU A N 1
ATOM 743 C CA . GLU A 1 91 ? -9.282 -3.663 -20.841 1.00 83.88 91 GLU A CA 1
ATOM 744 C C . GLU A 1 91 ? -8.211 -2.618 -20.524 1.00 83.88 91 GLU A C 1
ATOM 746 O O . GLU A 1 91 ? -7.034 -2.961 -20.471 1.00 83.88 91 GLU A O 1
ATOM 751 N N . SER A 1 92 ? -8.607 -1.390 -20.184 1.00 83.94 92 SER A N 1
ATOM 752 C CA . SER A 1 92 ? -7.665 -0.354 -19.745 1.00 83.94 92 SER A CA 1
ATOM 753 C C . SER A 1 92 ? -6.881 -0.787 -18.497 1.00 83.94 92 SER A C 1
ATOM 755 O O . SER A 1 92 ? -5.658 -0.633 -18.433 1.00 83.94 92 SER A O 1
ATOM 757 N N . ALA A 1 93 ? -7.543 -1.427 -17.524 1.00 82.94 93 ALA A N 1
ATOM 758 C CA . ALA A 1 93 ? -6.857 -1.984 -16.361 1.00 82.94 93 ALA A CA 1
ATOM 759 C C . ALA A 1 93 ? -5.874 -3.095 -16.768 1.00 82.94 93 ALA A C 1
ATOM 761 O O . ALA A 1 93 ? -4.748 -3.120 -16.269 1.00 82.94 93 ALA A O 1
ATOM 762 N N . ARG A 1 94 ? -6.248 -3.969 -17.710 1.00 86.88 94 ARG A N 1
ATOM 763 C CA . ARG A 1 94 ? -5.376 -5.017 -18.262 1.00 86.88 94 ARG A CA 1
ATOM 764 C C . ARG A 1 94 ? -4.169 -4.422 -18.981 1.00 86.88 94 ARG A C 1
ATOM 766 O O . ARG A 1 94 ? -3.058 -4.922 -18.825 1.00 86.88 94 ARG A O 1
ATOM 773 N N . GLU A 1 95 ? -4.358 -3.355 -19.747 1.00 86.94 95 GLU A N 1
ATOM 774 C CA . GLU A 1 95 ? -3.281 -2.633 -20.421 1.00 86.94 95 GLU A CA 1
ATOM 775 C C . GLU A 1 95 ? -2.319 -1.988 -19.432 1.00 86.94 95 GLU A C 1
ATOM 777 O O . GLU A 1 95 ? -1.102 -2.106 -19.595 1.00 86.94 95 GLU A O 1
ATOM 782 N N . SER A 1 96 ? -2.857 -1.415 -18.354 1.00 85.31 96 SER A N 1
ATOM 783 C CA . SER A 1 96 ? -2.079 -0.762 -17.303 1.00 85.31 96 SER A CA 1
ATOM 784 C C . SER A 1 96 ? -1.084 -1.694 -16.596 1.00 85.31 96 SER A C 1
ATOM 786 O O . SER A 1 96 ? -0.096 -1.207 -16.035 1.00 85.31 96 SER A O 1
ATOM 788 N N . LEU A 1 97 ? -1.288 -3.019 -16.660 1.00 89.00 97 LEU A N 1
ATOM 789 C CA . LEU A 1 97 ? -0.380 -4.025 -16.094 1.00 89.00 97 LEU A CA 1
ATOM 790 C C . LEU A 1 97 ? 0.970 -4.086 -16.818 1.00 89.00 97 LEU A C 1
ATOM 792 O O . LEU A 1 97 ? 1.943 -4.594 -16.262 1.00 89.00 97 LEU A O 1
ATOM 796 N N . TYR A 1 98 ? 1.046 -3.558 -18.038 1.00 91.50 98 TYR A N 1
ATOM 797 C CA . TYR A 1 98 ? 2.224 -3.643 -18.886 1.00 91.50 98 TYR A CA 1
ATOM 798 C C . TYR A 1 98 ? 2.860 -2.270 -19.102 1.00 91.50 98 TYR A C 1
ATOM 800 O O . TYR A 1 98 ? 2.239 -1.219 -18.925 1.00 91.50 98 TYR A O 1
ATOM 808 N N . ARG A 1 99 ? 4.136 -2.284 -19.472 1.00 90.81 99 ARG A N 1
ATOM 809 C CA . ARG A 1 99 ? 4.904 -1.140 -19.961 1.00 90.81 99 ARG A CA 1
ATOM 810 C C . ARG A 1 99 ? 5.499 -1.483 -21.324 1.00 90.81 99 ARG A C 1
ATOM 812 O O . ARG A 1 99 ? 5.725 -2.653 -21.630 1.00 90.81 99 ARG A O 1
ATOM 819 N N . THR A 1 100 ? 5.776 -0.459 -22.116 1.00 93.12 100 THR A N 1
ATOM 820 C CA . THR A 1 100 ? 6.541 -0.608 -23.354 1.00 93.12 100 THR A CA 1
ATOM 821 C C . THR A 1 100 ? 8.012 -0.391 -23.040 1.00 93.12 100 THR A C 1
ATOM 823 O O . THR A 1 100 ? 8.377 0.635 -22.469 1.00 93.12 100 THR A O 1
ATOM 826 N N . VAL A 1 101 ? 8.847 -1.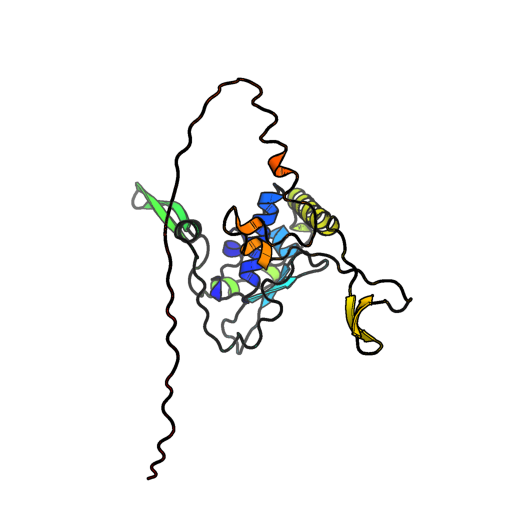353 -23.410 1.00 91.38 101 VAL A N 1
ATOM 827 C CA . VAL A 1 101 ? 10.305 -1.271 -23.312 1.00 91.38 101 VAL A CA 1
ATOM 828 C C . VAL A 1 101 ? 10.908 -1.283 -24.707 1.00 91.38 101 VAL A C 1
ATOM 830 O O . VAL A 1 101 ? 10.432 -1.996 -25.589 1.00 91.38 101 VAL A O 1
ATOM 833 N N . ARG A 1 102 ? 11.945 -0.473 -24.922 1.00 91.69 102 ARG A N 1
ATOM 834 C CA . ARG A 1 102 ? 12.726 -0.480 -26.162 1.00 91.69 102 ARG A CA 1
ATOM 835 C C . ARG A 1 102 ? 13.952 -1.347 -25.934 1.00 91.69 102 ARG A C 1
ATOM 837 O O . ARG A 1 102 ? 14.742 -1.055 -25.042 1.00 91.69 102 ARG A O 1
ATOM 844 N N . VAL A 1 103 ? 14.080 -2.418 -26.705 1.00 89.06 103 VAL A N 1
ATOM 845 C CA . VAL A 1 103 ? 15.181 -3.378 -26.607 1.00 89.06 103 VAL A CA 1
ATOM 846 C C . VAL A 1 103 ? 15.923 -3.378 -27.932 1.00 89.06 103 VAL A C 1
ATOM 848 O O . VAL A 1 103 ? 15.301 -3.333 -28.991 1.00 89.06 103 VAL A O 1
ATOM 851 N N . LYS A 1 104 ? 17.254 -3.409 -27.875 1.00 89.88 104 LYS A N 1
ATOM 852 C CA . LYS A 1 104 ? 18.078 -3.558 -29.070 1.00 89.88 104 LYS A CA 1
ATOM 853 C C . LYS A 1 104 ? 18.238 -5.049 -29.365 1.00 89.88 104 LYS A C 1
ATOM 855 O O . LYS A 1 104 ? 18.811 -5.758 -28.543 1.00 89.88 104 LYS A O 1
ATOM 860 N N . VAL A 1 105 ? 17.715 -5.511 -30.495 1.00 88.00 105 VAL A N 1
ATOM 861 C CA . VAL A 1 105 ? 17.844 -6.896 -30.973 1.00 88.00 105 VAL A CA 1
ATOM 862 C C . VAL A 1 105 ? 18.539 -6.825 -32.325 1.00 88.00 105 VAL A C 1
ATOM 864 O O . VAL A 1 105 ? 18.105 -6.070 -33.187 1.00 88.00 105 VAL A O 1
ATOM 867 N N . ASP A 1 106 ? 19.675 -7.509 -32.463 1.00 84.50 106 ASP A N 1
ATOM 868 C CA . ASP A 1 106 ? 20.470 -7.564 -33.702 1.00 84.50 106 ASP A CA 1
ATOM 869 C C . ASP A 1 106 ? 20.833 -6.198 -34.314 1.00 84.50 106 ASP A C 1
ATOM 871 O O . ASP A 1 106 ? 20.958 -6.038 -35.521 1.00 84.50 106 ASP A O 1
ATOM 875 N N . GLY A 1 107 ? 21.030 -5.179 -33.471 1.00 85.06 107 GLY A N 1
ATOM 876 C CA . GLY A 1 107 ? 21.367 -3.829 -33.933 1.00 85.06 107 GLY A CA 1
ATOM 877 C C . GLY A 1 107 ? 20.171 -2.884 -34.057 1.00 85.06 107 GLY A C 1
ATOM 878 O O . GLY A 1 107 ? 20.363 -1.670 -33.964 1.00 85.06 107 GLY A O 1
ATOM 879 N N . GLU A 1 108 ? 18.952 -3.411 -34.153 1.00 86.00 108 GLU A N 1
ATOM 880 C CA . GLU A 1 108 ? 17.723 -2.640 -34.341 1.00 86.00 108 GLU A CA 1
ATOM 881 C C . GLU A 1 108 ? 16.995 -2.375 -33.021 1.00 86.00 108 GLU A C 1
ATOM 883 O O . GLU A 1 108 ? 16.974 -3.209 -32.114 1.00 86.00 108 GLU A O 1
ATOM 888 N N . GLN A 1 109 ? 16.383 -1.193 -32.888 1.00 87.75 109 GLN A N 1
ATOM 889 C CA . GLN A 1 109 ? 15.538 -0.887 -31.734 1.00 87.75 109 GLN A CA 1
ATOM 890 C C . GLN A 1 109 ? 14.121 -1.411 -31.956 1.00 87.75 109 GLN A C 1
ATOM 892 O O . GLN A 1 109 ? 13.358 -0.855 -32.743 1.00 87.75 109 GLN A O 1
ATOM 897 N N . VAL A 1 110 ? 13.741 -2.423 -31.184 1.00 90.50 110 VAL A N 1
ATOM 898 C CA . VAL A 1 110 ? 12.402 -3.010 -31.206 1.00 90.50 110 VAL A CA 1
ATOM 899 C C . VAL A 1 110 ? 11.653 -2.620 -29.934 1.00 90.50 110 VAL A C 1
ATOM 901 O O . VAL A 1 110 ? 12.187 -2.674 -28.825 1.00 90.50 110 VAL A O 1
ATOM 904 N N . SER A 1 111 ? 10.390 -2.216 -30.076 1.00 91.56 111 SER A N 1
ATOM 905 C CA . SER A 1 111 ? 9.509 -1.970 -28.930 1.00 91.56 111 SER A CA 1
ATOM 906 C C . SER A 1 111 ? 8.791 -3.260 -28.537 1.00 91.56 111 SER A C 1
ATOM 908 O O . SER A 1 111 ? 8.095 -3.857 -29.353 1.00 91.56 111 SER A O 1
ATOM 910 N N . ARG A 1 112 ? 8.927 -3.681 -27.277 1.00 91.12 112 ARG A N 1
ATOM 911 C CA . ARG A 1 112 ? 8.266 -4.865 -26.716 1.00 91.12 112 ARG A CA 1
ATOM 912 C C . ARG A 1 112 ? 7.394 -4.485 -25.526 1.00 91.12 112 ARG A C 1
ATOM 914 O O . ARG A 1 112 ? 7.707 -3.579 -24.757 1.00 91.12 112 ARG A O 1
ATOM 921 N N . ARG A 1 113 ? 6.297 -5.218 -25.354 1.00 92.94 113 ARG A N 1
ATOM 922 C CA . ARG A 1 113 ? 5.434 -5.133 -24.176 1.00 92.94 113 ARG A CA 1
ATOM 923 C C . ARG A 1 113 ? 5.959 -6.044 -23.067 1.00 92.94 113 ARG A C 1
ATOM 925 O O . ARG A 1 113 ? 6.158 -7.237 -23.288 1.00 92.94 113 ARG A O 1
ATOM 932 N N . GLU A 1 114 ? 6.142 -5.491 -21.876 1.00 92.88 114 GLU A N 1
ATOM 933 C CA . GLU A 1 114 ? 6.644 -6.197 -20.695 1.00 92.88 114 GLU A CA 1
ATOM 934 C C . GLU A 1 114 ? 5.694 -5.979 -19.512 1.00 92.88 114 GLU A C 1
ATOM 936 O O . GLU A 1 114 ? 5.190 -4.872 -19.307 1.00 92.88 114 GLU A O 1
ATOM 941 N N . ALA A 1 115 ? 5.417 -7.025 -18.733 1.00 93.00 115 ALA A N 1
ATOM 942 C CA . ALA A 1 115 ? 4.616 -6.887 -17.521 1.00 93.00 115 ALA A CA 1
ATOM 943 C C . ALA A 1 115 ? 5.383 -6.065 -16.470 1.00 93.00 115 ALA A C 1
ATOM 945 O O . ALA A 1 115 ? 6.587 -6.225 -16.292 1.00 93.00 115 ALA A O 1
ATOM 946 N N . LYS A 1 116 ? 4.691 -5.178 -15.748 1.00 91.62 116 LYS A N 1
ATOM 947 C CA . LYS A 1 116 ? 5.314 -4.337 -14.709 1.00 91.62 116 LYS A CA 1
ATOM 948 C C . LYS A 1 116 ? 5.720 -5.128 -13.461 1.00 91.62 116 LYS A C 1
ATOM 950 O O . LYS A 1 116 ? 6.484 -4.612 -12.653 1.00 91.62 116 LYS A O 1
ATOM 955 N N . PHE A 1 117 ? 5.175 -6.327 -13.291 1.00 92.75 117 PHE A N 1
ATOM 956 C CA . PHE A 1 117 ? 5.413 -7.260 -12.192 1.00 92.75 117 PHE A CA 1
ATOM 957 C C . PHE A 1 117 ? 4.991 -8.676 -12.642 1.00 92.75 117 PHE A C 1
ATOM 959 O O . PHE A 1 117 ? 4.291 -8.795 -13.655 1.00 92.75 117 PHE A O 1
ATOM 966 N N . PRO A 1 118 ? 5.389 -9.744 -11.926 1.00 93.44 118 PRO A N 1
ATOM 967 C CA . PRO A 1 118 ? 5.023 -11.115 -12.284 1.00 93.44 118 PRO A CA 1
ATOM 968 C C . PRO A 1 118 ? 3.501 -11.308 -12.370 1.00 93.44 118 PRO A C 1
ATOM 970 O O . PRO A 1 118 ? 2.765 -10.904 -11.476 1.00 93.44 118 PRO A O 1
ATOM 973 N N . LEU A 1 119 ? 3.010 -11.934 -13.444 1.00 91.31 119 LEU A N 1
ATOM 974 C CA . LEU A 1 119 ? 1.579 -12.255 -13.608 1.00 91.31 119 LEU A CA 1
ATOM 975 C C . LEU A 1 119 ? 1.243 -13.703 -13.217 1.00 91.31 119 LEU A C 1
ATOM 977 O O . LEU A 1 119 ? 0.072 -14.058 -13.113 1.00 91.31 119 LEU A O 1
ATOM 981 N N . ALA A 1 120 ? 2.267 -14.518 -12.974 1.00 90.25 120 ALA A N 1
ATOM 982 C CA . ALA A 1 120 ? 2.179 -15.879 -12.467 1.00 90.25 120 ALA A CA 1
ATOM 983 C C . ALA A 1 120 ? 3.119 -16.035 -11.266 1.00 90.25 120 ALA A C 1
ATOM 985 O O . ALA A 1 120 ? 4.024 -15.220 -11.068 1.00 90.25 120 ALA A O 1
ATOM 986 N N . TRP A 1 121 ? 2.876 -17.063 -10.454 1.00 89.94 121 TRP A N 1
ATOM 987 C CA . TRP A 1 121 ? 3.665 -17.315 -9.252 1.00 89.94 121 TRP A CA 1
ATOM 988 C C . TRP A 1 121 ? 5.155 -17.457 -9.577 1.00 89.94 121 TRP A C 1
ATOM 990 O O . TRP A 1 121 ? 5.525 -18.133 -10.533 1.00 89.94 121 TRP A O 1
ATOM 1000 N N . THR A 1 122 ? 5.996 -16.836 -8.756 1.00 90.12 122 THR A N 1
ATOM 1001 C CA . THR A 1 122 ? 7.457 -16.829 -8.908 1.00 90.12 122 THR A CA 1
ATOM 1002 C C . THR A 1 122 ? 8.163 -17.067 -7.566 1.00 90.12 122 THR A C 1
ATOM 1004 O O . THR A 1 122 ? 7.581 -16.843 -6.497 1.00 90.12 122 THR A O 1
ATOM 1007 N N . PHE A 1 123 ? 9.409 -17.551 -7.631 1.00 89.19 123 PHE A N 1
ATOM 1008 C CA . PHE A 1 123 ? 10.326 -17.697 -6.498 1.00 89.19 123 PHE A CA 1
ATOM 1009 C C . PHE A 1 123 ? 11.162 -16.443 -6.225 1.00 89.19 123 PHE A C 1
ATOM 1011 O O . PHE A 1 123 ? 11.686 -16.335 -5.120 1.00 89.19 123 PHE A O 1
ATOM 1018 N N . ASP A 1 124 ? 11.239 -15.491 -7.158 1.00 91.81 124 ASP A N 1
ATOM 1019 C CA . ASP A 1 124 ? 12.194 -14.374 -7.112 1.00 91.81 124 ASP A CA 1
ATOM 1020 C C . ASP A 1 124 ? 12.095 -13.574 -5.805 1.00 91.81 124 ASP A C 1
ATOM 1022 O O . ASP A 1 124 ? 13.098 -13.160 -5.230 1.00 91.81 124 ASP A O 1
ATOM 1026 N N . HIS A 1 125 ? 10.880 -13.403 -5.264 1.00 91.62 125 HIS A N 1
ATOM 1027 C CA . HIS A 1 125 ? 10.673 -12.749 -3.968 1.00 91.62 125 HIS A CA 1
ATOM 1028 C C . HIS A 1 125 ? 11.536 -13.340 -2.839 1.00 91.62 125 HIS A C 1
ATOM 1030 O O . HIS A 1 125 ? 12.002 -12.603 -1.963 1.00 91.62 125 HIS A O 1
ATOM 1036 N N . TYR A 1 126 ? 11.702 -14.664 -2.847 1.00 88.94 126 TYR A N 1
ATOM 1037 C CA . TYR A 1 126 ? 12.348 -15.458 -1.805 1.00 88.94 126 TYR A CA 1
ATOM 1038 C C . TYR A 1 126 ? 13.863 -15.575 -1.964 1.00 88.94 126 TYR A C 1
ATOM 1040 O O . TYR A 1 126 ? 14.510 -16.044 -1.033 1.00 88.94 126 TYR A O 1
ATOM 1048 N N . GLU A 1 127 ? 14.424 -15.125 -3.087 1.00 90.88 127 GLU A N 1
ATOM 1049 C CA . GLU A 1 127 ? 15.878 -15.011 -3.263 1.00 90.88 127 GLU A CA 1
ATOM 1050 C C . GLU A 1 127 ? 16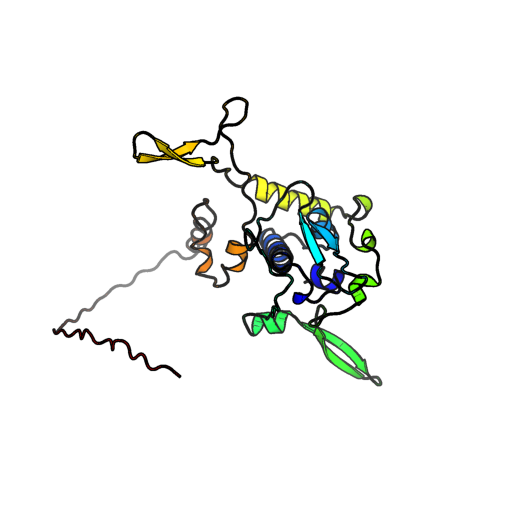.481 -13.989 -2.292 1.00 90.88 127 GLU A C 1
ATOM 1052 O O . GLU A 1 127 ? 17.633 -14.110 -1.892 1.00 90.88 127 GLU A O 1
ATOM 1057 N N . GLU A 1 128 ? 15.678 -13.010 -1.866 1.00 91.00 128 GLU A N 1
ATOM 1058 C CA . GLU A 1 128 ? 16.075 -12.002 -0.886 1.00 91.00 128 GLU A CA 1
ATOM 1059 C C . GLU A 1 128 ? 15.499 -12.298 0.500 1.00 91.00 128 GLU A C 1
ATOM 1061 O O . GLU A 1 128 ? 14.376 -12.802 0.660 1.00 91.00 128 GLU A O 1
ATOM 1066 N N . SER A 1 129 ? 16.232 -11.911 1.543 1.00 88.38 129 SER A N 1
ATOM 1067 C CA . SER A 1 129 ? 15.751 -11.992 2.925 1.00 88.38 129 SER A CA 1
ATOM 1068 C C . SER A 1 129 ? 14.575 -11.035 3.165 1.00 88.38 129 SER A C 1
ATOM 1070 O O . SER A 1 129 ? 14.275 -10.161 2.352 1.00 88.38 129 SER A O 1
ATOM 1072 N N . THR A 1 130 ? 13.861 -11.184 4.284 1.00 86.69 130 THR A N 1
ATOM 1073 C CA . THR A 1 130 ? 12.804 -10.222 4.645 1.00 86.69 130 THR A CA 1
ATOM 1074 C C . THR A 1 130 ? 13.353 -8.817 4.862 1.00 86.69 130 THR A C 1
ATOM 1076 O O . THR A 1 130 ? 12.640 -7.854 4.593 1.00 86.69 130 THR A O 1
ATOM 1079 N N . ASP A 1 131 ? 14.611 -8.702 5.295 1.00 87.88 131 ASP A N 1
ATOM 1080 C CA . ASP A 1 131 ? 15.259 -7.431 5.621 1.00 87.88 131 ASP A CA 1
ATOM 1081 C C . ASP A 1 131 ? 15.479 -6.550 4.394 1.00 87.88 131 ASP A C 1
ATOM 1083 O O . ASP A 1 131 ? 15.443 -5.328 4.518 1.00 87.88 131 ASP A O 1
ATOM 1087 N N . PHE A 1 132 ? 15.628 -7.156 3.211 1.00 89.81 132 PHE A N 1
ATOM 1088 C CA . PHE A 1 132 ? 15.679 -6.441 1.935 1.00 89.81 132 PHE A CA 1
ATOM 1089 C C . PHE A 1 132 ? 14.434 -5.567 1.710 1.00 89.81 132 PHE A C 1
ATOM 1091 O O . PHE A 1 132 ? 14.526 -4.472 1.163 1.00 89.81 132 PHE A O 1
ATOM 1098 N N . TYR A 1 133 ? 13.270 -6.034 2.169 1.00 89.38 133 TYR A N 1
ATOM 1099 C CA . TYR A 1 133 ? 11.980 -5.364 1.985 1.00 89.38 133 TYR A CA 1
ATOM 1100 C C . TYR A 1 133 ? 11.614 -4.431 3.150 1.00 89.38 133 TYR A C 1
ATOM 1102 O O . TYR A 1 133 ? 10.513 -3.883 3.176 1.00 89.38 133 TYR A O 1
ATOM 1110 N N . LEU A 1 134 ? 12.492 -4.274 4.148 1.00 86.94 134 LEU A N 1
ATOM 1111 C CA . LEU A 1 134 ? 12.250 -3.392 5.287 1.00 86.94 134 LEU A CA 1
ATOM 1112 C C . LEU A 1 134 ? 12.783 -1.986 5.016 1.00 86.94 134 LEU A C 1
ATOM 1114 O O . LEU A 1 134 ? 13.965 -1.790 4.734 1.00 86.94 134 LEU A O 1
ATOM 1118 N N . THR A 1 135 ? 11.944 -0.979 5.250 1.00 87.38 135 THR A N 1
ATOM 1119 C CA . THR A 1 135 ? 12.391 0.415 5.238 1.00 87.38 135 THR A CA 1
ATOM 1120 C C . THR A 1 135 ? 12.896 0.839 6.611 1.00 87.38 135 THR A C 1
ATOM 1122 O O . THR A 1 135 ? 12.123 1.100 7.538 1.00 87.38 135 THR A O 1
ATOM 1125 N N . LYS A 1 136 ? 14.218 0.967 6.744 1.00 86.25 136 LYS A N 1
ATOM 1126 C CA . LYS A 1 136 ? 14.849 1.635 7.895 1.00 86.25 136 LYS A CA 1
ATOM 1127 C C . LYS A 1 136 ? 14.701 3.154 7.760 1.00 86.25 136 LYS A C 1
ATOM 1129 O O . LYS A 1 136 ? 14.632 3.664 6.650 1.00 86.25 136 LYS A O 1
ATOM 1134 N N . ASN A 1 137 ? 14.748 3.897 8.871 1.00 85.75 137 ASN A N 1
ATOM 1135 C CA . ASN A 1 137 ? 14.642 5.369 8.841 1.00 85.75 137 ASN A CA 1
ATOM 1136 C C . ASN A 1 137 ? 15.681 6.033 7.920 1.00 85.75 137 ASN A C 1
ATOM 1138 O O . ASN A 1 137 ? 15.363 7.009 7.258 1.00 85.75 137 ASN A O 1
ATOM 1142 N N . LYS A 1 138 ? 16.899 5.478 7.848 1.00 86.81 138 LYS A N 1
ATOM 1143 C CA . LYS A 1 138 ? 17.967 5.955 6.950 1.00 86.81 138 LYS A CA 1
ATOM 1144 C C . LYS A 1 138 ? 17.671 5.734 5.458 1.00 86.81 138 LYS A C 1
ATOM 1146 O O . LYS A 1 138 ? 18.361 6.303 4.628 1.00 86.81 138 LYS A O 1
ATOM 1151 N N . GLY A 1 139 ? 16.706 4.876 5.127 1.00 85.62 139 GLY A N 1
ATOM 1152 C CA . GLY A 1 139 ? 16.290 4.576 3.755 1.00 85.62 139 GLY A CA 1
ATOM 1153 C C . GLY A 1 139 ? 15.102 5.408 3.268 1.00 85.62 139 GLY A C 1
ATOM 1154 O O . GLY A 1 139 ? 14.581 5.116 2.200 1.00 85.62 139 GLY A O 1
ATOM 1155 N N . MET A 1 140 ? 14.650 6.389 4.054 1.00 94.44 140 MET A N 1
ATOM 1156 C CA . MET A 1 140 ? 13.591 7.331 3.686 1.00 94.44 140 MET A CA 1
ATOM 1157 C C . MET A 1 140 ? 14.229 8.649 3.242 1.00 94.44 140 MET A C 1
ATOM 1159 O O . MET A 1 140 ? 15.040 9.201 3.993 1.00 94.44 140 MET A O 1
ATOM 1163 N N . SER A 1 141 ? 13.861 9.158 2.063 1.00 95.94 141 SER A N 1
ATOM 1164 C CA . SER A 1 141 ? 14.247 10.513 1.644 1.00 95.94 141 SER A CA 1
ATOM 1165 C C . SER A 1 141 ? 13.437 11.589 2.383 1.00 95.94 141 SER A C 1
ATOM 1167 O O . SER A 1 141 ? 12.467 11.286 3.085 1.00 95.94 141 SER A O 1
ATOM 1169 N N . GLU A 1 142 ? 13.813 12.861 2.230 1.00 96.56 142 GLU A N 1
ATOM 1170 C CA . GLU A 1 142 ? 13.027 13.979 2.771 1.00 96.56 142 GLU A CA 1
ATOM 1171 C C . GLU A 1 142 ? 11.618 14.023 2.159 1.00 96.56 142 GLU A C 1
ATOM 1173 O O . GLU A 1 142 ? 10.635 14.222 2.875 1.00 96.56 142 GLU A O 1
ATOM 1178 N N . GLU A 1 143 ? 11.497 13.740 0.860 1.00 96.81 143 GLU A N 1
ATOM 1179 C CA . GLU A 1 143 ? 10.214 13.642 0.162 1.00 96.81 143 GLU A CA 1
ATOM 1180 C C . GLU A 1 143 ? 9.367 12.475 0.677 1.00 96.81 143 GLU A C 1
ATOM 1182 O O . GLU A 1 143 ? 8.153 12.624 0.824 1.00 96.81 143 GLU A O 1
ATOM 1187 N N . ASP A 1 144 ? 9.986 11.333 0.997 1.00 96.19 144 ASP A N 1
ATOM 1188 C CA . ASP A 1 144 ? 9.275 10.193 1.581 1.00 96.19 144 ASP A CA 1
ATOM 1189 C C . ASP A 1 144 ? 8.693 10.545 2.957 1.00 96.19 144 ASP A C 1
ATOM 1191 O O . ASP A 1 144 ? 7.554 10.188 3.269 1.00 96.19 144 ASP A O 1
ATOM 1195 N N . TRP A 1 145 ? 9.455 11.259 3.793 1.00 96.38 145 TRP A N 1
ATOM 1196 C CA . TRP A 1 145 ? 8.980 11.712 5.102 1.00 96.38 145 TRP A CA 1
ATOM 1197 C C . TRP A 1 145 ? 7.870 12.751 4.985 1.00 96.38 145 TRP A C 1
ATOM 1199 O O . TRP A 1 145 ? 6.871 12.654 5.702 1.00 96.38 145 TRP A O 1
ATOM 1209 N N . ALA A 1 146 ? 8.019 13.711 4.072 1.00 97.44 146 ALA A N 1
ATOM 1210 C CA . ALA A 1 146 ? 6.993 14.706 3.795 1.00 97.44 146 ALA A CA 1
ATOM 1211 C C . ALA A 1 146 ? 5.698 14.038 3.311 1.00 97.44 146 ALA A C 1
ATOM 1213 O O . ALA A 1 146 ? 4.632 14.293 3.869 1.00 97.44 146 ALA A O 1
ATOM 1214 N N . GLY A 1 147 ? 5.793 13.110 2.352 1.00 96.69 147 GLY A N 1
ATOM 1215 C CA . GLY A 1 147 ? 4.648 12.354 1.845 1.00 96.69 147 GLY A CA 1
ATOM 1216 C C . GLY A 1 147 ? 3.963 11.516 2.926 1.00 96.69 147 GLY A C 1
ATOM 1217 O O . GLY A 1 147 ? 2.734 11.516 3.027 1.00 96.69 147 GLY A O 1
ATOM 1218 N N . LEU A 1 148 ? 4.739 10.853 3.789 1.00 95.50 148 LEU A N 1
ATOM 1219 C CA . LEU A 1 148 ? 4.195 10.054 4.888 1.00 95.50 148 LEU A CA 1
ATOM 1220 C C . LEU A 1 148 ? 3.476 10.929 5.918 1.00 95.50 148 LEU A C 1
ATOM 1222 O O . LEU A 1 148 ? 2.419 10.547 6.431 1.00 95.50 148 LEU A O 1
ATOM 1226 N N . LYS A 1 149 ? 4.032 12.110 6.207 1.00 95.94 149 LYS A N 1
ATOM 1227 C CA . LYS A 1 149 ? 3.388 13.099 7.068 1.00 95.94 149 LYS A CA 1
ATOM 1228 C C . LYS A 1 149 ? 2.068 13.564 6.455 1.00 95.94 149 LYS A C 1
ATOM 1230 O O . LYS A 1 149 ? 1.056 13.516 7.142 1.00 95.94 149 LYS A O 1
ATOM 1235 N N . THR A 1 150 ? 2.045 13.912 5.168 1.00 96.50 150 THR A N 1
ATOM 1236 C CA . THR A 1 150 ? 0.817 14.307 4.461 1.00 96.50 150 THR A CA 1
ATOM 1237 C C . THR A 1 150 ? -0.257 13.219 4.515 1.00 96.50 150 THR A C 1
ATOM 1239 O O . THR A 1 150 ? -1.411 13.526 4.803 1.00 96.50 150 THR A O 1
ATOM 1242 N N . LEU A 1 151 ? 0.102 11.946 4.307 1.00 94.12 151 LEU A N 1
ATOM 1243 C CA . LEU A 1 151 ? -0.836 10.822 4.451 1.00 94.12 151 LEU A CA 1
ATOM 1244 C C . LEU A 1 151 ? -1.393 10.710 5.873 1.00 94.12 151 LEU A C 1
ATOM 1246 O O . LEU A 1 151 ? -2.585 10.480 6.062 1.00 94.12 151 LEU A O 1
ATOM 1250 N N . THR A 1 152 ? -0.529 10.870 6.871 1.00 93.38 152 THR A N 1
ATOM 1251 C CA . THR A 1 152 ? -0.913 10.777 8.283 1.00 93.38 152 THR A CA 1
ATOM 1252 C C . THR A 1 152 ? -1.841 11.925 8.676 1.00 93.38 152 THR A C 1
ATOM 1254 O O . THR A 1 152 ? -2.872 11.693 9.300 1.00 93.38 152 THR A O 1
ATOM 1257 N N . ASP A 1 153 ? -1.513 13.150 8.269 1.00 92.81 153 ASP A N 1
ATOM 1258 C CA . ASP A 1 153 ? -2.331 14.338 8.513 1.00 92.81 153 ASP A CA 1
ATOM 1259 C C . ASP A 1 153 ? -3.692 14.229 7.814 1.00 92.81 153 ASP A C 1
ATOM 1261 O O . ASP A 1 153 ? -4.712 14.572 8.407 1.00 92.81 153 ASP A O 1
ATOM 1265 N N . PHE A 1 154 ? -3.727 13.684 6.593 1.00 91.88 154 PHE A N 1
ATOM 1266 C CA . PHE A 1 154 ? -4.970 13.420 5.872 1.00 91.88 154 PHE A CA 1
ATOM 1267 C C . PHE A 1 154 ? -5.892 12.479 6.657 1.00 91.88 154 PHE A C 1
ATOM 1269 O O . PHE A 1 154 ? -7.045 12.823 6.898 1.00 91.88 154 PHE A O 1
ATOM 1276 N N . VAL A 1 155 ? -5.383 11.343 7.139 1.00 89.75 155 VAL A N 1
ATOM 1277 C CA . VAL A 1 155 ? -6.171 10.406 7.961 1.00 89.75 155 VAL A CA 1
ATOM 1278 C C . VAL A 1 155 ? -6.598 11.042 9.287 1.00 89.75 155 VAL A C 1
ATOM 1280 O O . VAL A 1 155 ? -7.742 10.902 9.708 1.00 89.75 155 VAL A O 1
ATOM 1283 N N . ASN A 1 156 ? -5.709 11.801 9.930 1.00 86.75 156 ASN A N 1
ATOM 1284 C CA . ASN A 1 156 ? -6.019 12.495 11.181 1.00 86.75 156 ASN A CA 1
ATOM 1285 C C . ASN A 1 156 ? -7.054 13.618 11.017 1.00 86.75 156 ASN A C 1
ATOM 1287 O O . ASN A 1 156 ? -7.671 14.010 12.006 1.00 86.75 156 ASN A O 1
ATOM 1291 N N . SER A 1 157 ? -7.241 14.138 9.800 1.00 86.50 157 SER A N 1
ATOM 1292 C CA . SER A 1 157 ? -8.253 15.156 9.501 1.00 86.50 157 SER A CA 1
ATOM 1293 C C . SER A 1 157 ? -9.679 14.599 9.452 1.00 86.50 157 SER A C 1
ATOM 1295 O O . SER A 1 157 ? -10.636 15.372 9.481 1.00 86.50 157 SER A O 1
ATOM 1297 N N . PHE A 1 158 ? -9.841 13.273 9.387 1.00 85.81 158 PHE A N 1
ATOM 1298 C CA . PHE A 1 158 ? -11.158 12.651 9.370 1.00 85.81 158 PHE A CA 1
ATOM 1299 C C . PHE A 1 158 ? -11.885 12.885 10.696 1.00 85.81 158 PHE A C 1
ATOM 1301 O O . PHE A 1 158 ? -11.327 12.708 11.783 1.00 85.81 158 PHE A O 1
ATOM 1308 N N . VAL A 1 159 ? -13.159 13.274 10.604 1.00 75.38 159 VAL A N 1
ATOM 1309 C CA . VAL A 1 159 ? -14.007 13.485 11.779 1.00 75.38 159 VAL A CA 1
ATOM 1310 C C . VAL A 1 159 ? -14.197 12.143 12.474 1.00 75.38 159 VAL A C 1
ATOM 1312 O O . VAL A 1 159 ? -14.775 11.218 11.907 1.00 75.38 159 VAL A O 1
ATOM 1315 N N . LYS A 1 160 ? -13.705 12.027 13.708 1.00 74.81 160 LYS A N 1
ATOM 1316 C CA . LYS A 1 160 ? -13.855 10.796 14.481 1.00 74.81 160 LYS A CA 1
ATOM 1317 C C . LYS A 1 160 ? -15.318 10.611 14.876 1.00 74.81 160 LYS A C 1
ATOM 1319 O O . LYS A 1 160 ? -15.886 11.447 15.574 1.00 74.81 160 LYS A O 1
ATOM 1324 N N . GLY A 1 161 ? -15.912 9.509 14.437 1.00 71.19 161 GLY A N 1
ATOM 1325 C CA . GLY A 1 161 ? -17.248 9.094 14.861 1.00 71.19 161 GLY A CA 1
ATOM 1326 C C . GLY A 1 161 ? -17.219 8.493 16.272 1.00 71.19 161 GLY A C 1
ATOM 1327 O O . GLY A 1 161 ? -16.232 7.835 16.627 1.00 71.19 161 GLY A O 1
ATOM 1328 N N . PRO A 1 162 ? -18.260 8.707 17.097 1.00 80.25 162 PRO A N 1
ATOM 1329 C CA . PRO A 1 162 ? -18.373 8.026 18.380 1.00 80.25 162 PRO A CA 1
ATOM 1330 C C . PRO A 1 162 ? -18.520 6.520 18.145 1.00 80.25 162 PRO A C 1
ATOM 1332 O O . PRO A 1 162 ? -19.339 6.084 17.338 1.00 80.25 162 PRO A O 1
ATOM 1335 N N . CYS A 1 163 ? -17.734 5.712 18.854 1.00 81.50 163 CYS A N 1
ATOM 1336 C CA . CYS A 1 163 ? -17.961 4.276 18.891 1.00 81.50 163 CYS A CA 1
ATOM 1337 C C . CYS A 1 163 ? -19.270 4.012 19.635 1.00 81.50 163 CYS A C 1
ATOM 1339 O O . CYS A 1 163 ? -19.434 4.439 20.781 1.00 81.50 163 CYS A O 1
ATOM 1341 N N . VAL A 1 164 ? -20.177 3.276 19.005 1.00 87.06 164 VAL A N 1
ATOM 1342 C CA . VAL A 1 164 ? -21.439 2.850 19.611 1.00 87.06 164 VAL A CA 1
ATOM 1343 C C . VAL A 1 164 ? -21.577 1.337 19.523 1.00 87.06 164 VAL A C 1
ATOM 1345 O O . VAL A 1 164 ? -21.005 0.697 18.640 1.00 87.06 164 VAL A O 1
ATOM 1348 N N . TYR A 1 165 ? -22.335 0.754 20.441 1.00 87.56 165 TYR A N 1
ATOM 1349 C CA . TYR A 1 165 ? -22.771 -0.636 20.354 1.00 87.56 165 TYR A CA 1
ATOM 1350 C C . TYR A 1 165 ? -24.293 -0.697 20.427 1.00 87.56 165 TYR A C 1
ATOM 1352 O O . TYR A 1 165 ? -24.941 0.196 20.967 1.00 87.56 165 TYR A O 1
ATOM 1360 N N . LYS A 1 166 ? -24.867 -1.746 19.839 1.00 91.06 166 LYS A N 1
ATOM 1361 C CA . LYS A 1 166 ? -26.313 -1.969 19.855 1.00 91.06 166 LYS A CA 1
ATOM 1362 C C . LYS A 1 166 ? -26.666 -2.833 21.049 1.00 91.06 166 LYS A C 1
ATOM 1364 O O . LYS A 1 166 ? -26.113 -3.924 21.179 1.00 91.06 166 LYS A O 1
ATOM 1369 N N . ASP A 1 167 ? -27.598 -2.361 21.861 1.00 91.06 167 ASP A N 1
ATOM 1370 C CA . ASP A 1 167 ? -28.126 -3.100 23.003 1.00 91.06 167 ASP A CA 1
ATOM 1371 C C . ASP A 1 167 ? -29.647 -2.950 23.097 1.00 91.06 167 ASP A C 1
ATOM 1373 O O . ASP A 1 167 ? -30.241 -2.113 22.415 1.00 91.06 167 ASP A O 1
ATOM 1377 N N . VAL A 1 168 ? -30.289 -3.787 23.910 1.00 91.25 168 VAL A N 1
ATOM 1378 C CA . VAL A 1 168 ? -31.721 -3.703 24.195 1.00 91.25 168 VAL A CA 1
ATOM 1379 C C . VAL A 1 168 ? -31.917 -3.100 25.578 1.00 91.25 168 VAL A C 1
ATOM 1381 O O . VAL A 1 168 ? -31.674 -3.750 26.591 1.00 91.25 168 VAL A O 1
ATOM 1384 N N . VAL A 1 169 ? -32.411 -1.865 25.621 1.00 87.56 169 VAL A N 1
ATOM 1385 C CA . VAL A 1 169 ? -32.732 -1.160 26.865 1.00 87.56 169 VAL A CA 1
ATOM 1386 C C . VAL A 1 169 ? -34.242 -0.996 26.931 1.00 87.56 169 VAL A C 1
ATOM 1388 O O . VAL A 1 169 ? -34.851 -0.437 26.025 1.00 87.56 169 VAL A O 1
ATOM 1391 N N . ASN A 1 170 ? -34.863 -1.516 27.992 1.00 88.50 170 ASN A N 1
ATOM 1392 C CA . ASN A 1 170 ? -36.320 -1.488 28.189 1.00 88.50 170 ASN A CA 1
ATOM 1393 C C . ASN A 1 170 ? -37.137 -2.109 27.036 1.00 88.50 170 ASN A C 1
ATOM 1395 O O . ASN A 1 170 ? -38.268 -1.711 26.791 1.00 88.50 170 ASN A O 1
ATOM 1399 N N . GLY A 1 171 ? -36.576 -3.105 26.343 1.00 89.19 171 GLY A N 1
ATOM 1400 C CA . GLY A 1 171 ? -37.229 -3.782 25.216 1.00 89.19 171 GLY A CA 1
ATOM 1401 C C . GLY A 1 171 ? -36.966 -3.140 23.850 1.00 89.19 171 GLY A C 1
ATOM 1402 O O . GLY A 1 171 ? -37.205 -3.790 22.833 1.00 89.19 171 GLY A O 1
ATOM 1403 N N . ASP A 1 172 ? -36.376 -1.943 23.818 1.00 90.12 172 ASP A N 1
ATOM 1404 C CA . ASP A 1 172 ? -36.046 -1.230 22.588 1.00 90.12 172 ASP A CA 1
ATOM 1405 C C . ASP A 1 172 ? -34.568 -1.377 22.226 1.00 90.12 172 ASP A C 1
ATOM 1407 O O . ASP A 1 172 ? -33.677 -1.278 23.072 1.00 90.12 172 ASP A O 1
ATOM 1411 N N . ARG A 1 173 ? -34.290 -1.588 20.935 1.00 90.56 173 ARG A N 1
ATOM 1412 C CA . ARG A 1 173 ? -32.918 -1.584 20.415 1.00 90.56 173 ARG A CA 1
ATOM 1413 C C . ARG A 1 173 ? -32.401 -0.152 20.350 1.00 90.56 173 ARG A C 1
ATOM 1415 O O . ARG A 1 173 ? -32.896 0.637 19.549 1.00 90.56 173 ARG A O 1
ATOM 1422 N N . MET A 1 174 ? -31.374 0.147 21.134 1.00 90.50 174 MET A N 1
ATOM 1423 C CA . MET A 1 174 ? -30.726 1.455 21.187 1.00 90.50 174 MET A CA 1
ATOM 1424 C C . MET A 1 174 ? -29.242 1.350 20.828 1.00 90.50 174 MET A C 1
ATOM 1426 O O . MET A 1 174 ? -28.589 0.338 21.087 1.00 90.50 174 MET A O 1
ATOM 1430 N N . GLU A 1 175 ? -28.708 2.408 20.217 1.00 90.81 175 GLU A N 1
ATOM 1431 C CA . GLU A 1 175 ? -27.266 2.599 20.057 1.00 90.81 175 GLU A CA 1
ATOM 1432 C C . GLU A 1 175 ? -26.730 3.341 21.279 1.00 90.81 175 GLU A C 1
ATOM 1434 O O . GLU A 1 175 ? -27.106 4.482 21.548 1.00 90.81 175 GLU A O 1
ATOM 1439 N N . LEU A 1 176 ? -25.875 2.663 22.039 1.00 88.56 176 LEU A N 1
ATOM 1440 C CA . LEU A 1 176 ? -25.288 3.179 23.264 1.00 88.56 176 LEU A CA 1
ATOM 1441 C C . LEU A 1 176 ? -23.829 3.581 23.037 1.00 88.56 176 LEU A C 1
ATOM 1443 O O . LEU A 1 176 ? -23.111 2.907 22.290 1.00 88.56 176 LEU A O 1
ATOM 1447 N N . PRO A 1 177 ? -23.362 4.648 23.703 1.00 90.06 177 PRO A N 1
ATOM 1448 C CA . PRO A 1 177 ? -21.979 5.082 23.615 1.00 90.06 177 PRO A CA 1
ATOM 1449 C C . PRO A 1 177 ? -21.039 4.023 24.198 1.00 90.06 177 PRO A C 1
ATOM 1451 O O . PRO A 1 177 ? -21.214 3.564 25.328 1.00 90.06 177 PRO A O 1
ATOM 1454 N N . LEU A 1 178 ? -20.004 3.646 23.448 1.00 89.25 178 LEU A N 1
ATOM 1455 C CA . LEU A 1 178 ? -18.903 2.863 23.991 1.00 89.25 178 LEU A CA 1
ATOM 1456 C C . LEU A 1 178 ? -18.043 3.776 24.867 1.00 89.25 178 LEU A C 1
ATOM 1458 O O . LEU A 1 178 ? -17.476 4.750 24.374 1.00 89.25 178 LEU A O 1
ATOM 1462 N N . LEU A 1 179 ? -17.930 3.453 26.153 1.00 91.75 179 LEU A N 1
ATOM 1463 C CA . LEU A 1 179 ? -17.152 4.234 27.113 1.00 91.75 179 LEU A CA 1
ATOM 1464 C C . LEU A 1 179 ? -15.821 3.547 27.447 1.00 91.75 179 LEU A C 1
ATOM 1466 O O . LEU A 1 179 ? -15.725 2.319 27.474 1.00 91.75 179 LEU A O 1
ATOM 1470 N N . ASP A 1 180 ? -14.780 4.340 27.700 1.00 89.38 180 ASP A N 1
ATOM 1471 C CA . ASP A 1 180 ? -13.486 3.857 28.176 1.00 89.38 180 ASP A CA 1
ATOM 1472 C C . ASP A 1 180 ? -13.518 3.533 29.684 1.00 89.38 180 ASP A C 1
ATOM 1474 O O . ASP A 1 180 ? -14.513 3.734 30.380 1.00 89.38 180 ASP A O 1
ATOM 1478 N N . LYS A 1 181 ? -12.393 3.055 30.234 1.00 91.44 181 LYS A N 1
ATOM 1479 C CA . LYS A 1 181 ? -12.275 2.718 31.669 1.00 91.44 181 LYS A CA 1
ATOM 1480 C C . LYS A 1 181 ? -12.490 3.908 32.617 1.00 91.44 181 LYS A C 1
ATOM 1482 O O . LYS A 1 181 ? -12.633 3.697 33.815 1.00 91.44 181 LYS A O 1
ATOM 1487 N N . LYS A 1 182 ? -12.443 5.139 32.106 1.00 93.00 182 LYS A N 1
ATOM 1488 C CA . LYS A 1 182 ? -12.660 6.383 32.852 1.00 93.00 182 LYS A CA 1
ATOM 1489 C C . LYS A 1 182 ? -14.068 6.952 32.618 1.00 93.00 182 LYS A C 1
ATOM 1491 O O . LYS A 1 182 ? -14.369 8.009 33.160 1.00 93.00 182 LYS A O 1
ATOM 1496 N N . GLY A 1 183 ? -14.912 6.270 31.837 1.00 89.31 183 GLY A N 1
ATOM 1497 C CA . GLY A 1 183 ? -16.268 6.704 31.504 1.00 89.31 183 GLY A CA 1
ATOM 1498 C C . GLY A 1 183 ? -16.355 7.702 30.345 1.00 89.31 183 GLY A C 1
ATOM 1499 O O . GLY A 1 183 ? -17.427 8.252 30.116 1.00 89.31 183 GLY A O 1
ATOM 1500 N N . ASN A 1 184 ? -15.270 7.950 29.603 1.00 89.38 184 ASN A N 1
ATOM 1501 C CA . ASN A 1 184 ? -15.301 8.859 28.454 1.00 89.38 184 ASN A CA 1
ATOM 1502 C C . ASN A 1 184 ? -15.755 8.130 27.189 1.00 89.38 184 ASN A C 1
ATOM 1504 O O . ASN A 1 184 ? -15.387 6.977 26.975 1.00 89.38 184 ASN A O 1
ATOM 1508 N N . GLN A 1 185 ? -16.472 8.827 26.306 1.00 89.88 185 GLN A N 1
ATOM 1509 C CA . GLN A 1 185 ? -16.819 8.324 24.976 1.00 89.88 185 GLN A CA 1
ATOM 1510 C C . GLN A 1 185 ? -15.561 7.906 24.199 1.00 89.88 185 GLN A C 1
ATOM 1512 O O . GLN A 1 185 ? -14.643 8.701 23.991 1.00 89.88 185 GLN A O 1
ATOM 1517 N N . VAL A 1 186 ? -15.546 6.662 23.727 1.00 85.62 186 VAL A N 1
ATOM 1518 C CA . VAL A 1 186 ? -14.543 6.156 22.790 1.00 85.62 186 VAL A CA 1
ATOM 1519 C C . VAL A 1 186 ? -14.908 6.646 21.395 1.00 85.62 186 VAL A C 1
ATOM 1521 O O . VAL A 1 186 ? -16.065 6.562 20.984 1.00 85.62 186 VAL A O 1
ATOM 1524 N N . PHE A 1 187 ? -13.923 7.152 20.663 1.00 80.69 187 PHE A N 1
ATOM 1525 C CA . PHE A 1 187 ? -14.074 7.582 19.277 1.00 80.69 187 PHE A CA 1
ATOM 1526 C C . PHE A 1 187 ? -13.170 6.738 18.388 1.00 80.69 187 PHE A C 1
ATOM 1528 O O . PHE A 1 187 ? -11.992 6.549 18.708 1.00 80.69 187 PHE A O 1
ATOM 1535 N N . GLU A 1 188 ? -13.704 6.252 17.271 1.00 71.25 188 GLU A N 1
ATOM 1536 C CA . GLU A 1 188 ? -12.919 5.457 16.333 1.00 71.25 188 GLU A CA 1
ATOM 1537 C C . GLU A 1 188 ? -12.045 6.377 15.483 1.00 71.25 188 GLU A C 1
ATOM 1539 O O . GLU A 1 188 ? -12.489 7.416 14.984 1.00 71.25 188 GLU A O 1
ATOM 1544 N N . THR A 1 189 ? -10.779 6.003 15.312 1.00 69.00 189 THR A N 1
ATOM 1545 C CA . THR A 1 189 ? -9.932 6.640 14.306 1.00 69.00 189 THR A CA 1
ATOM 1546 C C . THR A 1 189 ? -10.417 6.180 12.943 1.00 69.00 189 THR A C 1
ATOM 1548 O O . THR A 1 189 ? -10.305 5.001 12.612 1.00 69.00 189 THR A O 1
ATOM 1551 N N . TRP A 1 190 ? -10.936 7.110 12.150 1.00 78.62 190 TRP A N 1
ATOM 1552 C CA . TRP A 1 190 ? -11.305 6.816 10.776 1.00 78.62 190 TRP A CA 1
ATOM 1553 C C . TRP A 1 190 ? -10.046 6.543 9.964 1.00 78.62 190 TRP A C 1
ATOM 1555 O O . TRP A 1 190 ? -9.044 7.245 10.077 1.00 78.62 190 TRP A O 1
ATOM 1565 N N . LEU A 1 191 ? -10.102 5.488 9.166 1.00 88.12 191 LEU A N 1
ATOM 1566 C CA . LEU A 1 191 ? -9.027 5.043 8.294 1.00 88.12 191 LEU A CA 1
ATOM 1567 C C . LEU A 1 191 ? -9.456 5.238 6.844 1.00 88.12 191 LEU A C 1
ATOM 1569 O O . LEU A 1 191 ? -10.637 5.405 6.544 1.00 88.12 191 LEU A O 1
ATOM 1573 N N . ILE A 1 192 ? -8.504 5.164 5.921 1.00 89.44 192 ILE A N 1
ATOM 1574 C CA . ILE A 1 192 ? -8.819 5.094 4.497 1.00 89.44 192 ILE A CA 1
ATOM 1575 C C . ILE A 1 192 ? -9.547 3.771 4.241 1.00 89.44 192 ILE A C 1
ATOM 1577 O O . ILE A 1 192 ? -8.939 2.701 4.317 1.00 89.44 192 ILE A O 1
ATOM 1581 N N . ASP A 1 193 ? -10.839 3.843 3.928 1.00 89.12 193 ASP A N 1
ATOM 1582 C CA . ASP A 1 193 ? -11.654 2.680 3.582 1.00 89.12 193 ASP A CA 1
ATOM 1583 C C . ASP A 1 193 ? -11.209 2.120 2.221 1.00 89.12 193 ASP A C 1
ATOM 1585 O O . ASP A 1 193 ? -11.566 2.623 1.150 1.00 89.12 193 ASP A O 1
ATOM 1589 N N . THR A 1 194 ? -10.388 1.066 2.268 1.00 89.31 194 THR A N 1
ATOM 1590 C CA . THR A 1 194 ? -9.806 0.447 1.071 1.00 89.31 194 THR A CA 1
ATOM 1591 C C . THR A 1 194 ? -10.889 -0.052 0.118 1.00 89.31 194 THR A C 1
ATOM 1593 O O . THR A 1 194 ? -10.726 0.034 -1.099 1.00 89.31 194 THR A O 1
ATOM 1596 N N . ARG A 1 195 ? -12.006 -0.566 0.645 1.00 86.06 195 ARG A N 1
ATOM 1597 C CA . ARG A 1 195 ? -13.096 -1.091 -0.176 1.00 86.06 195 ARG A CA 1
ATOM 1598 C C . ARG A 1 195 ? -13.810 0.027 -0.905 1.00 86.06 195 ARG A C 1
ATOM 1600 O O . ARG A 1 195 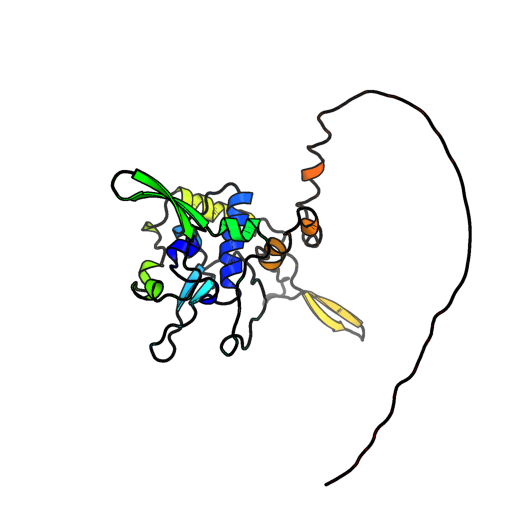? -13.921 -0.059 -2.125 1.00 86.06 195 ARG A O 1
ATOM 1607 N N . LYS A 1 196 ? -14.235 1.070 -0.189 1.00 85.56 196 LYS A N 1
ATOM 1608 C CA . LYS A 1 196 ? -14.946 2.211 -0.777 1.00 85.56 196 LYS A CA 1
ATOM 1609 C C . LYS A 1 196 ? -14.106 2.905 -1.844 1.00 85.56 196 LYS A C 1
ATOM 1611 O O . LYS A 1 196 ? -14.625 3.177 -2.925 1.00 85.56 196 LYS A O 1
ATOM 1616 N N . VAL A 1 197 ? -12.809 3.118 -1.590 1.00 85.75 197 VAL A N 1
ATOM 1617 C CA . VAL A 1 197 ? -11.902 3.736 -2.575 1.00 85.75 197 VAL A CA 1
ATOM 1618 C C . VAL A 1 197 ? -11.804 2.897 -3.854 1.00 85.75 197 VAL A C 1
ATOM 1620 O O . VAL A 1 197 ? -11.848 3.453 -4.948 1.00 85.75 197 VAL A O 1
ATOM 1623 N N . LEU A 1 198 ? -11.706 1.566 -3.746 1.00 81.62 198 LEU A N 1
ATOM 1624 C CA . LEU A 1 198 ? -11.619 0.685 -4.919 1.00 81.62 198 LEU A CA 1
ATOM 1625 C C . LEU A 1 198 ? -12.959 0.504 -5.640 1.00 81.62 198 LEU A C 1
ATOM 1627 O O . LEU A 1 198 ? -12.972 0.398 -6.864 1.00 81.62 198 LEU A O 1
ATOM 1631 N N . SER A 1 199 ? -14.076 0.473 -4.909 1.00 76.12 199 SER A N 1
ATOM 1632 C CA . SER A 1 199 ? -15.419 0.309 -5.482 1.00 76.12 199 SER A CA 1
ATOM 1633 C C . SER A 1 199 ? -15.963 1.570 -6.140 1.00 76.12 199 SER A C 1
ATOM 1635 O O . SER A 1 199 ? -16.942 1.505 -6.876 1.00 76.12 199 SER A O 1
ATOM 1637 N N . ALA A 1 200 ? -15.341 2.723 -5.908 1.00 67.69 200 ALA A N 1
ATOM 1638 C CA . ALA A 1 200 ? -15.722 3.974 -6.549 1.00 67.69 200 ALA A CA 1
ATOM 1639 C C . ALA A 1 200 ? -15.332 4.027 -8.047 1.00 67.69 200 ALA A C 1
ATOM 1641 O O . ALA A 1 200 ? -15.143 5.091 -8.620 1.00 67.69 200 ALA A O 1
ATOM 1642 N N . THR A 1 201 ? -15.215 2.871 -8.703 1.00 54.03 201 THR A N 1
ATOM 1643 C CA . THR A 1 201 ? -14.602 2.635 -10.018 1.00 54.03 201 THR A CA 1
ATOM 1644 C C . THR A 1 201 ? -15.459 3.023 -11.228 1.00 54.03 201 THR A C 1
ATOM 1646 O O . THR A 1 201 ? -15.044 2.798 -12.360 1.00 54.03 201 THR A O 1
ATOM 1649 N N . ASN A 1 202 ? -16.577 3.719 -11.014 1.00 42.97 202 ASN A N 1
ATOM 1650 C CA . ASN A 1 202 ? -17.161 4.620 -12.007 1.00 42.97 202 ASN A CA 1
ATOM 1651 C C . ASN A 1 202 ? -17.047 6.040 -11.453 1.00 42.97 202 ASN A C 1
ATOM 1653 O O . ASN A 1 202 ? -17.333 6.248 -10.277 1.00 42.97 202 ASN A O 1
ATOM 1657 N N . ALA A 1 203 ? -16.754 7.038 -12.290 1.00 40.28 203 ALA A N 1
ATOM 1658 C CA . ALA A 1 203 ? -16.764 8.447 -11.872 1.00 40.28 203 ALA A CA 1
ATOM 1659 C C . ALA A 1 203 ? -18.076 8.872 -11.151 1.00 40.28 203 ALA A C 1
ATOM 1661 O O . ALA A 1 203 ? -18.075 9.841 -10.401 1.00 40.28 203 ALA A O 1
ATOM 1662 N N . ALA A 1 204 ? -19.172 8.116 -11.333 1.00 33.50 204 ALA A N 1
ATOM 1663 C CA . ALA A 1 204 ? -20.468 8.268 -10.663 1.00 33.50 204 ALA A CA 1
ATOM 1664 C C . ALA A 1 204 ? -20.661 7.428 -9.372 1.00 33.50 204 ALA A C 1
ATOM 1666 O O . ALA A 1 204 ? -21.551 7.716 -8.582 1.00 33.50 204 ALA A O 1
ATOM 1667 N N . SER A 1 205 ? -19.841 6.409 -9.102 1.00 36.94 205 SER A N 1
ATOM 1668 C CA . SER A 1 205 ? -19.945 5.554 -7.902 1.00 36.94 205 SER A CA 1
ATOM 1669 C C . SER A 1 205 ? -19.108 6.055 -6.717 1.00 36.94 205 SER A C 1
ATOM 1671 O O . SER A 1 205 ? -19.120 5.447 -5.651 1.00 36.94 205 SER A O 1
ATOM 1673 N N . HIS A 1 206 ? -18.461 7.215 -6.860 1.00 36.38 206 HIS A N 1
ATOM 1674 C CA . HIS A 1 206 ? -17.919 8.002 -5.747 1.00 36.38 206 HIS A CA 1
ATOM 1675 C C . HIS A 1 206 ? -19.006 8.559 -4.795 1.00 36.38 206 HIS A C 1
ATOM 1677 O O . HIS A 1 206 ? -18.661 9.090 -3.746 1.00 36.38 206 HIS A O 1
ATOM 1683 N N . GLN A 1 207 ? -20.300 8.439 -5.123 1.00 35.34 207 GLN A N 1
ATOM 1684 C CA . GLN A 1 207 ? -21.414 9.060 -4.385 1.00 35.34 207 GLN A CA 1
ATOM 1685 C C . GLN A 1 207 ? -21.989 8.263 -3.197 1.00 35.34 207 GLN A C 1
ATOM 1687 O O . GLN A 1 207 ? -22.664 8.849 -2.365 1.00 35.34 207 GLN A O 1
ATOM 1692 N N . MET A 1 208 ? -21.748 6.955 -3.059 1.00 32.59 208 MET A N 1
ATOM 1693 C CA . MET A 1 208 ? -22.424 6.132 -2.022 1.00 32.59 208 MET A CA 1
ATOM 1694 C C . MET A 1 208 ? -21.542 5.810 -0.803 1.00 32.59 208 MET A C 1
ATOM 1696 O O . MET A 1 208 ? -21.854 4.934 -0.002 1.00 32.59 208 MET A O 1
ATOM 1700 N N . ALA A 1 209 ? -20.415 6.503 -0.665 1.00 34.69 209 ALA A N 1
ATOM 1701 C CA . ALA A 1 209 ? -19.520 6.404 0.486 1.00 34.69 209 ALA A CA 1
ATOM 1702 C C . ALA A 1 209 ? -19.675 7.590 1.460 1.00 34.69 209 ALA A C 1
ATOM 1704 O O . ALA A 1 209 ? -18.906 7.693 2.413 1.00 34.69 209 ALA A O 1
ATOM 1705 N N . GLU A 1 210 ? -20.656 8.465 1.221 1.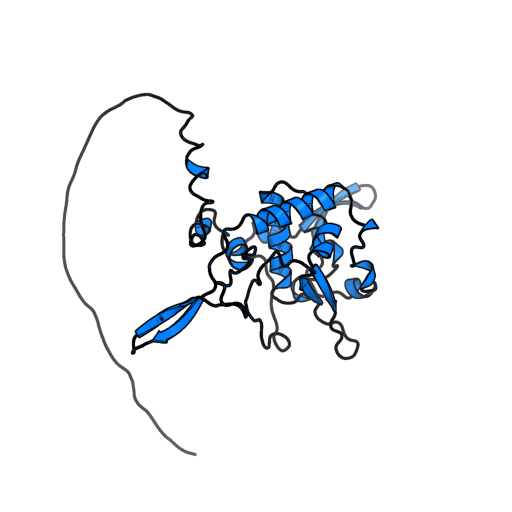00 35.22 210 GLU A N 1
ATOM 1706 C CA . GLU A 1 210 ? -20.976 9.660 2.007 1.00 35.22 210 GLU A CA 1
ATOM 1707 C C . GLU A 1 210 ? -21.995 9.390 3.130 1.00 35.22 210 GLU A C 1
ATOM 1709 O O . GLU A 1 210 ? -23.044 10.017 3.200 1.00 35.22 210 GLU A O 1
ATOM 1714 N N . GLU A 1 211 ? -21.643 8.535 4.086 1.00 32.69 211 GLU A N 1
ATOM 1715 C CA . GLU A 1 211 ? -21.993 8.815 5.487 1.00 32.69 211 GLU A CA 1
ATOM 1716 C C . GLU A 1 211 ? -20.678 8.880 6.261 1.00 32.69 211 GLU A C 1
ATOM 1718 O O . GLU A 1 211 ? -20.164 7.900 6.794 1.00 32.69 211 GLU A O 1
ATOM 1723 N N . GLY A 1 212 ? -20.069 10.061 6.134 1.00 32.59 212 GLY A N 1
ATOM 1724 C CA . GLY A 1 212 ? -18.704 10.391 6.541 1.00 32.59 212 GLY A CA 1
ATOM 1725 C C . GLY A 1 212 ? -18.191 11.670 5.863 1.00 32.59 212 GLY A C 1
ATOM 1726 O O . GLY A 1 212 ? -17.074 11.693 5.372 1.00 32.59 212 GLY A O 1
ATOM 1727 N N . GLY A 1 213 ? -19.060 12.687 5.770 1.00 38.38 213 GLY A N 1
ATOM 1728 C CA . GLY A 1 213 ? -18.784 14.121 5.588 1.00 38.38 213 GLY A CA 1
ATOM 1729 C C . GLY A 1 213 ? -17.737 14.615 4.570 1.00 38.38 213 GLY A C 1
ATOM 1730 O O . GLY A 1 213 ? -16.544 14.612 4.840 1.00 38.38 213 GLY A O 1
ATOM 1731 N N . SER A 1 214 ? -18.227 15.324 3.541 1.00 40.97 214 SER A N 1
ATOM 1732 C CA . SER A 1 214 ? -17.658 16.606 3.058 1.00 40.97 214 SER A CA 1
ATOM 1733 C C . SER A 1 214 ? -16.720 16.635 1.833 1.00 40.97 214 SER A C 1
ATOM 1735 O O . SER A 1 214 ? -16.171 17.704 1.550 1.00 40.97 214 SER A O 1
ATOM 1737 N N . ILE A 1 215 ? -16.571 15.572 1.034 1.00 40.03 215 ILE A N 1
ATOM 1738 C CA . ILE A 1 215 ? -15.713 15.642 -0.174 1.00 40.03 215 ILE A CA 1
ATOM 1739 C C . ILE A 1 215 ? -16.482 16.034 -1.457 1.00 40.03 215 ILE A C 1
ATOM 1741 O O . ILE A 1 215 ? -15.902 16.727 -2.296 1.00 40.03 215 ILE A O 1
ATOM 1745 N N . LEU A 1 216 ? -17.778 15.715 -1.628 1.00 38.00 216 LEU A N 1
ATOM 1746 C CA . LEU A 1 216 ? -18.452 16.006 -2.911 1.00 38.00 216 LEU A CA 1
ATOM 1747 C C . LEU A 1 216 ? -19.013 17.427 -3.081 1.00 38.00 216 LEU A C 1
ATOM 1749 O O . LEU A 1 216 ? -19.092 17.903 -4.212 1.00 38.00 216 LEU A O 1
ATOM 1753 N N . LYS A 1 217 ? -19.355 18.159 -2.012 1.00 36.66 217 LYS A N 1
ATOM 1754 C CA . LYS A 1 217 ? -20.028 19.473 -2.158 1.00 36.66 217 LYS A CA 1
ATOM 1755 C C . LYS A 1 217 ? -19.145 20.621 -2.671 1.00 36.66 217 LYS A C 1
ATOM 1757 O O . LYS A 1 217 ? -19.681 21.637 -3.102 1.00 36.66 217 LYS A O 1
ATOM 1762 N N . MET A 1 218 ? -17.817 20.493 -2.671 1.00 34.78 218 MET A N 1
ATOM 1763 C CA . MET A 1 218 ? -16.929 21.562 -3.168 1.00 34.78 218 MET A CA 1
ATOM 1764 C C . MET A 1 218 ? -16.488 21.400 -4.625 1.00 34.78 218 MET A C 1
ATOM 1766 O O . MET A 1 218 ? -16.046 22.376 -5.231 1.00 34.78 218 MET A O 1
ATOM 1770 N N . LEU A 1 219 ? -16.623 20.215 -5.223 1.00 38.62 219 LEU A N 1
ATOM 1771 C CA . LEU A 1 219 ? -16.170 20.003 -6.603 1.00 38.62 219 LEU A CA 1
ATOM 1772 C C . LEU A 1 219 ? -17.138 20.590 -7.653 1.00 38.62 219 LEU A C 1
ATOM 1774 O O . LEU A 1 219 ? -16.728 20.815 -8.791 1.00 38.62 219 LEU A O 1
ATOM 1778 N N . GLU A 1 220 ? -18.378 20.927 -7.275 1.00 38.94 220 GLU A N 1
ATOM 1779 C CA . GLU A 1 220 ? -19.361 21.573 -8.164 1.00 38.94 220 GLU A CA 1
ATOM 1780 C C . GLU A 1 220 ? -19.327 23.113 -8.144 1.00 38.94 220 GLU A C 1
ATOM 1782 O O . GLU A 1 220 ? -19.605 23.745 -9.166 1.00 38.94 220 GLU A O 1
ATOM 1787 N N . ALA A 1 221 ? -18.906 23.759 -7.050 1.00 39.81 221 ALA A N 1
ATOM 1788 C CA . ALA A 1 221 ? -18.924 25.226 -6.965 1.00 39.81 221 ALA A CA 1
ATOM 1789 C C . ALA A 1 221 ? -17.886 25.917 -7.879 1.00 39.81 221 ALA A C 1
ATOM 1791 O O . ALA A 1 221 ? -18.042 27.091 -8.217 1.00 39.81 221 ALA A O 1
ATOM 1792 N N . GLN A 1 222 ? -16.849 25.203 -8.337 1.00 43.97 222 GLN A N 1
ATOM 1793 C CA . GLN A 1 222 ? -15.806 25.765 -9.208 1.00 43.97 222 GLN A CA 1
ATOM 1794 C C . GLN A 1 222 ? -16.041 25.597 -10.719 1.00 43.97 222 GLN A C 1
ATOM 1796 O O . GLN A 1 222 ? -15.284 26.178 -11.498 1.00 43.97 222 GLN A O 1
ATOM 1801 N N . LYS A 1 223 ? -17.087 24.885 -11.170 1.00 41.69 223 LYS A N 1
ATOM 1802 C CA . LYS A 1 223 ? -17.423 24.840 -12.611 1.00 41.69 223 LYS A CA 1
ATOM 1803 C C . LYS A 1 223 ? -18.350 25.968 -13.078 1.00 41.69 223 LYS A C 1
ATOM 1805 O O . LYS A 1 223 ? -18.266 26.345 -14.243 1.00 41.69 223 LYS A O 1
ATOM 1810 N N . ASN A 1 224 ? -19.153 26.574 -12.199 1.00 42.38 224 ASN A N 1
ATOM 1811 C CA . ASN A 1 224 ? -20.156 27.572 -12.607 1.00 42.38 224 ASN A CA 1
ATOM 1812 C C . ASN A 1 224 ? -19.771 29.048 -12.384 1.00 42.38 224 ASN A C 1
ATOM 1814 O O . ASN A 1 224 ? -20.563 29.928 -12.709 1.00 42.38 224 ASN A O 1
ATOM 1818 N N . SER A 1 225 ? -18.546 29.363 -11.944 1.00 45.06 225 SER A N 1
ATOM 1819 C CA . SER A 1 225 ? -18.067 30.760 -11.888 1.00 45.06 225 SER A CA 1
ATOM 1820 C C . SER A 1 225 ? -17.460 31.282 -13.204 1.00 45.06 225 SER A C 1
ATOM 1822 O O . SER A 1 225 ? -17.008 32.424 -13.260 1.00 45.06 225 SER A O 1
ATOM 1824 N N . LYS A 1 226 ? -17.479 30.499 -14.297 1.00 45.66 226 LYS A N 1
ATOM 1825 C CA . LYS A 1 226 ? -16.998 30.935 -15.626 1.00 45.66 226 LYS A CA 1
ATOM 1826 C C . LYS A 1 226 ? -17.969 30.622 -16.775 1.00 45.66 226 LYS A C 1
ATOM 1828 O O . LYS A 1 226 ? -17.598 29.935 -17.720 1.00 45.66 226 LYS A O 1
ATOM 1833 N N . LYS A 1 227 ? -19.190 31.168 -16.733 1.00 34.31 227 LYS A N 1
ATOM 1834 C CA . LYS A 1 227 ? -19.913 31.684 -17.924 1.00 34.31 227 LYS A CA 1
ATOM 1835 C C . LYS A 1 227 ? -21.213 32.374 -17.507 1.00 34.31 227 LYS A C 1
ATOM 1837 O O . LYS A 1 227 ? -22.281 31.775 -17.456 1.00 34.31 227 LYS A O 1
ATOM 1842 N N . GLY A 1 228 ? -21.112 33.666 -17.216 1.00 32.28 228 GLY A N 1
ATOM 1843 C CA . GLY A 1 228 ? -22.275 34.540 -17.189 1.00 32.28 228 GLY A CA 1
ATOM 1844 C C . GLY A 1 228 ? -22.760 34.864 -18.608 1.00 32.28 228 GLY A C 1
ATOM 1845 O O . GLY A 1 228 ? -21.959 35.209 -19.470 1.00 32.28 228 GLY A O 1
ATOM 1846 N N . SER A 1 229 ? -24.089 34.844 -18.763 1.00 31.81 229 SER A N 1
ATOM 1847 C CA . SER A 1 229 ? -24.903 35.674 -19.672 1.00 31.81 229 SER A CA 1
ATOM 1848 C C . SER A 1 229 ? -24.980 35.310 -21.169 1.00 31.81 229 SER A C 1
ATOM 1850 O O . SER A 1 229 ? -24.097 35.657 -21.948 1.00 31.81 229 SER A O 1
ATOM 1852 N N . LYS A 1 230 ? -26.126 34.747 -21.608 1.00 30.23 230 LYS A N 1
ATOM 1853 C CA . LYS A 1 230 ? -27.197 35.490 -22.330 1.00 30.23 230 LYS A CA 1
ATOM 1854 C C . LYS A 1 230 ? -28.388 34.599 -22.779 1.00 30.23 230 LYS A C 1
ATOM 1856 O O . LYS A 1 230 ? -28.208 33.640 -23.512 1.00 30.23 230 LYS A O 1
ATOM 1861 N N . LYS A 1 231 ? -29.581 35.008 -22.312 1.00 32.34 231 LYS A N 1
ATOM 1862 C CA . LYS A 1 231 ? -30.976 34.985 -22.842 1.00 32.34 231 LYS A CA 1
ATOM 1863 C C . LYS A 1 231 ? -31.369 34.131 -24.075 1.00 32.34 231 LYS A C 1
ATOM 1865 O O . LYS A 1 231 ? -30.751 34.261 -25.122 1.00 32.34 231 LYS A O 1
ATOM 1870 N N . GLY A 1 232 ? -32.567 33.519 -24.016 1.00 25.61 232 GLY A N 1
ATOM 1871 C CA . GLY A 1 232 ? -33.427 33.250 -25.192 1.00 25.61 232 GLY A CA 1
ATOM 1872 C C . GLY A 1 232 ? -34.611 32.300 -24.925 1.00 25.61 232 GLY A C 1
ATOM 1873 O O . GLY A 1 232 ? -34.423 31.299 -24.258 1.00 25.61 232 GLY A O 1
ATOM 1874 N N . ALA A 1 233 ? -35.815 32.637 -25.398 1.00 28.45 233 ALA A N 1
ATOM 1875 C CA . ALA A 1 233 ? -37.131 32.080 -25.032 1.00 28.45 233 ALA A CA 1
ATOM 1876 C C . ALA A 1 233 ? -37.620 30.827 -25.819 1.00 28.45 233 ALA A C 1
ATOM 1878 O O . ALA A 1 233 ? -37.010 30.458 -26.817 1.00 28.45 233 ALA A O 1
ATOM 1879 N N . ALA A 1 234 ? -38.812 30.335 -25.402 1.00 26.25 234 ALA A N 1
ATOM 1880 C CA . ALA A 1 234 ? -39.895 29.660 -26.170 1.00 26.25 234 ALA A CA 1
ATOM 1881 C C . ALA A 1 234 ? -39.920 28.100 -26.190 1.00 26.25 234 ALA A C 1
ATOM 1883 O O . ALA A 1 234 ? -38.972 27.474 -26.639 1.00 26.25 234 ALA A O 1
ATOM 1884 N N . SER A 1 235 ? -40.907 27.455 -25.521 1.00 27.64 235 SER A N 1
ATOM 1885 C CA . SER A 1 235 ? -42.166 26.820 -26.040 1.00 27.64 235 SER A CA 1
ATOM 1886 C C . SER A 1 235 ? -41.934 25.535 -26.875 1.00 27.64 235 SER A C 1
ATOM 1888 O O . SER A 1 235 ? -41.050 25.550 -27.714 1.00 27.64 235 SER A O 1
ATOM 1890 N N . VAL A 1 236 ? -42.625 24.388 -26.730 1.00 27.52 236 VAL A N 1
ATOM 1891 C CA . VAL A 1 236 ? -44.061 24.080 -26.965 1.00 27.52 236 VAL A CA 1
ATOM 1892 C C . VAL A 1 236 ? -44.410 22.673 -26.388 1.00 27.52 236 VAL A C 1
ATOM 1894 O O . VAL A 1 236 ? -43.533 21.825 -26.250 1.00 27.52 236 VAL A O 1
ATOM 1897 N N . MET A 1 237 ? -45.693 22.453 -26.055 1.00 29.30 237 MET A N 1
ATOM 1898 C CA . MET A 1 237 ? -46.348 21.208 -25.586 1.00 29.30 237 MET A CA 1
ATOM 1899 C C . MET A 1 237 ? -46.549 20.110 -26.661 1.00 29.30 237 MET A C 1
ATOM 1901 O O . MET A 1 237 ? -46.475 20.419 -27.840 1.00 29.30 237 MET A O 1
ATOM 1905 N N . PHE A 1 238 ? -46.891 18.872 -26.252 1.00 25.94 238 PHE A N 1
ATOM 1906 C CA . PHE A 1 238 ? -48.076 18.049 -26.652 1.00 25.94 238 PHE A CA 1
ATOM 1907 C C . PHE A 1 238 ? -47.942 16.638 -25.998 1.00 25.94 238 PHE A C 1
ATOM 1909 O O . PHE A 1 238 ? -46.919 15.989 -26.179 1.00 25.94 238 PHE A O 1
ATOM 1916 N N . SER A 1 239 ? -48.756 16.272 -24.990 1.00 27.34 239 SER A N 1
ATOM 1917 C CA . SER A 1 239 ? -50.020 15.473 -25.022 1.00 27.34 239 SER A CA 1
ATOM 1918 C C . SER A 1 239 ? -49.819 13.976 -25.353 1.00 27.34 239 SER A C 1
ATOM 1920 O O . SER A 1 239 ? -49.350 13.668 -26.438 1.00 27.34 239 SER A O 1
ATOM 1922 N N . ALA A 1 240 ? -50.026 13.051 -24.394 1.00 26.45 240 ALA A N 1
ATOM 1923 C CA . ALA A 1 240 ? -51.259 12.247 -24.158 1.00 26.45 240 ALA A CA 1
ATOM 1924 C C . ALA A 1 240 ? -51.357 11.018 -25.110 1.00 26.45 240 ALA A C 1
ATOM 1926 O O . ALA A 1 240 ? -50.985 11.142 -26.264 1.00 26.45 240 ALA A O 1
ATOM 1927 N N . ALA A 1 241 ? -51.828 9.806 -24.789 1.00 25.72 241 ALA A N 1
ATOM 1928 C CA . ALA A 1 241 ? -52.479 9.176 -23.639 1.00 25.72 241 ALA A CA 1
ATOM 1929 C C . ALA A 1 241 ? -52.497 7.632 -23.840 1.00 25.72 241 ALA A C 1
ATOM 1931 O O . ALA A 1 241 ? -52.348 7.168 -24.968 1.00 25.72 241 ALA A O 1
ATOM 1932 N N . GLY A 1 242 ? -52.798 6.891 -22.760 1.00 25.33 242 GLY A N 1
ATOM 1933 C CA . GLY A 1 242 ? -53.510 5.596 -22.757 1.00 25.33 242 GLY A CA 1
ATOM 1934 C C . GLY A 1 242 ? -52.647 4.328 -22.869 1.00 25.33 242 GLY A C 1
ATOM 1935 O O . GLY A 1 242 ? -51.599 4.334 -23.495 1.00 25.33 242 GLY A O 1
ATOM 1936 N N . ASP A 1 243 ? -53.014 3.177 -22.316 1.00 25.41 243 ASP A N 1
ATOM 1937 C CA . ASP A 1 243 ? -54.050 2.822 -21.348 1.00 25.41 243 ASP A CA 1
ATOM 1938 C C . ASP A 1 243 ? -53.737 1.381 -20.855 1.00 25.41 243 ASP A C 1
ATOM 1940 O O . ASP A 1 243 ? -53.276 0.557 -21.636 1.00 25.41 243 ASP A O 1
ATOM 1944 N N . SER A 1 244 ? -53.967 1.120 -19.566 1.00 25.41 244 SER A N 1
ATOM 1945 C CA . SER A 1 244 ? -54.485 -0.109 -18.923 1.00 25.41 244 SER A CA 1
ATOM 1946 C C . SER A 1 244 ? -54.009 -1.569 -19.197 1.00 25.41 244 SER A C 1
ATOM 1948 O O . SER A 1 244 ? -53.899 -2.059 -20.315 1.00 25.41 244 SER A O 1
ATOM 1950 N N . SER A 1 245 ? -54.025 -2.322 -18.075 1.00 25.86 245 SER A N 1
ATOM 1951 C CA . SER A 1 245 ? -54.212 -3.787 -17.871 1.00 25.86 245 SER A CA 1
ATOM 1952 C C . SER A 1 245 ? -52.930 -4.651 -17.788 1.00 25.86 245 SER A C 1
ATOM 1954 O O . SER A 1 245 ? -52.115 -4.680 -18.697 1.00 25.86 245 SER A O 1
ATOM 1956 N N . SER A 1 246 ? -52.532 -5.172 -16.616 1.00 26.00 246 SER A N 1
ATOM 1957 C CA . SER A 1 246 ? -53.073 -6.256 -15.757 1.00 26.00 246 SER A CA 1
ATOM 1958 C C . SER A 1 246 ? -52.633 -7.662 -16.185 1.00 26.00 246 SER A C 1
ATOM 1960 O O . SER A 1 246 ? -52.958 -8.092 -17.285 1.00 26.00 246 SER A O 1
ATOM 1962 N N . GLY A 1 247 ? -52.001 -8.414 -15.275 1.00 26.09 247 GLY A N 1
ATOM 1963 C CA . GLY A 1 247 ? -51.928 -9.877 -15.379 1.00 26.09 247 GLY A CA 1
ATOM 1964 C C . GLY A 1 247 ? -50.674 -10.521 -14.788 1.00 26.09 247 GLY A C 1
ATOM 1965 O O . GLY A 1 247 ? -49.708 -10.772 -15.499 1.00 26.09 247 G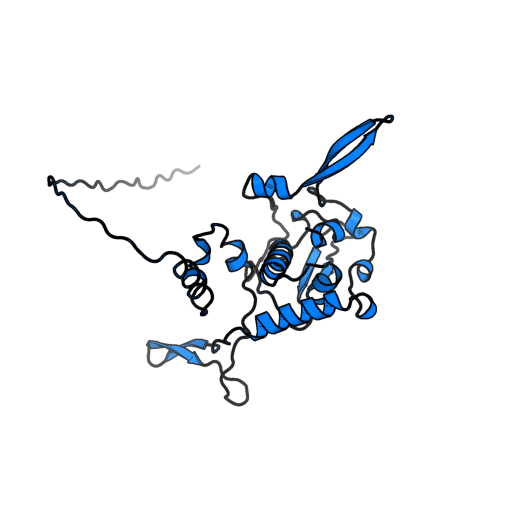LY A O 1
ATOM 1966 N N . SER A 1 248 ? -50.710 -10.854 -13.497 1.00 28.95 248 SER A N 1
ATOM 1967 C CA . SER A 1 248 ? -49.829 -11.872 -12.903 1.00 28.95 248 SER A CA 1
ATOM 1968 C C . SER A 1 248 ? -50.229 -13.275 -13.380 1.00 28.95 248 SER A C 1
ATOM 1970 O O . SER A 1 248 ? -51.418 -13.518 -13.593 1.00 28.95 248 SER A O 1
ATOM 1972 N N . PRO A 1 249 ? -49.298 -14.244 -13.381 1.00 29.06 249 PRO A N 1
ATOM 1973 C CA . PRO A 1 249 ? -49.656 -15.595 -12.945 1.00 29.06 249 PRO A CA 1
ATOM 1974 C C . PRO A 1 249 ? -48.768 -16.117 -11.813 1.00 29.06 249 PRO A C 1
ATOM 1976 O O . PRO A 1 249 ? -47.575 -15.837 -11.709 1.00 29.06 249 PRO A O 1
ATOM 1979 N N . LYS A 1 250 ? -49.407 -16.919 -10.964 1.00 26.39 250 LYS A N 1
ATOM 1980 C CA . LYS A 1 250 ? -48.882 -17.629 -9.801 1.00 26.39 250 LYS A CA 1
ATOM 1981 C C . LYS A 1 250 ? -48.949 -19.140 -10.091 1.00 26.39 250 LYS A C 1
ATOM 1983 O O . LYS A 1 250 ? -49.916 -19.577 -10.702 1.00 26.39 250 LYS A O 1
ATOM 1988 N N . ILE A 1 251 ? -48.006 -19.882 -9.493 1.00 26.47 251 ILE A N 1
ATOM 1989 C CA . ILE A 1 251 ? -48.117 -21.271 -8.983 1.00 26.47 251 ILE A CA 1
ATOM 1990 C C . ILE A 1 251 ? -47.944 -22.440 -9.989 1.00 26.47 251 ILE A C 1
ATOM 1992 O O . ILE A 1 251 ? -48.787 -22.664 -10.848 1.00 26.47 251 ILE A O 1
ATOM 1996 N N . ASN A 1 252 ? -46.906 -23.273 -9.787 1.00 28.36 252 ASN A N 1
ATOM 1997 C CA . ASN A 1 252 ? -47.066 -24.641 -9.247 1.00 28.36 252 ASN A CA 1
ATOM 1998 C C . ASN A 1 252 ? -45.726 -25.354 -8.966 1.00 28.36 252 ASN A C 1
ATOM 2000 O O . ASN A 1 252 ? -44.843 -25.430 -9.817 1.00 28.36 252 ASN A O 1
ATOM 2004 N N . SER A 1 253 ? -45.625 -25.906 -7.757 1.00 30.66 253 SER A N 1
ATOM 2005 C CA . SER A 1 253 ? -44.636 -26.898 -7.315 1.00 30.66 253 SER A CA 1
ATOM 2006 C C . SER A 1 253 ? -45.084 -28.310 -7.723 1.00 30.66 253 SER A C 1
ATOM 2008 O O . SER A 1 253 ? -46.290 -28.534 -7.838 1.00 30.66 253 SER A O 1
ATOM 2010 N N . PRO A 1 254 ? -44.173 -29.296 -7.792 1.00 34.03 254 PRO A N 1
ATOM 2011 C CA . PRO A 1 254 ? -44.537 -30.686 -7.535 1.00 34.03 254 PRO A CA 1
ATOM 2012 C C . PRO A 1 254 ? -43.801 -31.277 -6.327 1.00 34.03 254 PRO A C 1
ATOM 2014 O O . PRO A 1 254 ? -42.616 -31.046 -6.085 1.00 34.03 254 PRO A O 1
ATOM 2017 N N . THR A 1 255 ? -44.575 -32.056 -5.585 1.00 30.66 255 THR A N 1
ATOM 2018 C CA . THR A 1 255 ? -44.257 -32.815 -4.379 1.00 30.66 255 THR A CA 1
ATOM 2019 C C . THR A 1 255 ? -43.540 -34.135 -4.705 1.00 30.66 255 THR A C 1
ATOM 2021 O O . THR A 1 255 ? -43.733 -34.708 -5.770 1.00 30.66 255 THR A O 1
ATOM 2024 N N . GLN A 1 256 ? -42.734 -34.579 -3.735 1.00 33.53 256 GLN A N 1
ATOM 2025 C CA . GLN A 1 256 ? -42.190 -35.913 -3.422 1.00 33.53 256 GLN A CA 1
ATOM 2026 C C . GLN A 1 256 ? -42.494 -37.125 -4.330 1.00 33.53 256 GLN A C 1
ATOM 2028 O O . GLN A 1 256 ? -43.640 -37.440 -4.632 1.00 33.53 256 GLN A O 1
ATOM 2033 N N . GLY A 1 257 ? -41.448 -37.936 -4.531 1.00 30.31 257 GLY A N 1
ATOM 2034 C CA . GLY A 1 257 ? -41.538 -39.366 -4.829 1.00 30.31 257 GLY A CA 1
ATOM 2035 C C . GLY A 1 257 ? -40.371 -40.126 -4.188 1.00 30.31 257 GLY A C 1
ATOM 2036 O O . GLY A 1 257 ? -39.236 -40.012 -4.638 1.00 30.31 257 GLY A O 1
ATOM 2037 N N . ASN A 1 258 ? -40.662 -40.872 -3.121 1.00 31.61 258 ASN A N 1
ATOM 2038 C CA . ASN A 1 258 ? -39.834 -41.952 -2.572 1.00 31.61 258 ASN A CA 1
ATOM 2039 C C . ASN A 1 258 ? -39.855 -43.148 -3.534 1.00 31.61 258 ASN A C 1
ATOM 2041 O O . ASN A 1 258 ? -40.955 -43.559 -3.890 1.00 31.61 258 ASN A O 1
ATOM 2045 N N . VAL A 1 259 ? -38.709 -43.783 -3.816 1.00 37.62 259 VAL A N 1
ATOM 2046 C CA . VAL A 1 259 ? -38.615 -45.243 -4.037 1.00 37.62 259 VAL A CA 1
ATOM 2047 C C . VAL A 1 259 ? -37.236 -45.733 -3.577 1.00 37.62 259 VAL A C 1
ATOM 2049 O O . VAL A 1 259 ? -36.212 -45.138 -3.901 1.00 37.62 259 VAL A O 1
ATOM 2052 N N . ALA A 1 260 ? -37.250 -46.810 -2.796 1.00 34.81 260 ALA A N 1
ATOM 2053 C CA . ALA A 1 260 ? -36.103 -47.549 -2.292 1.00 34.81 260 ALA A CA 1
ATOM 2054 C C . ALA A 1 260 ? -35.549 -48.546 -3.323 1.00 34.81 260 ALA A C 1
ATOM 2056 O O . ALA A 1 260 ? -36.328 -49.156 -4.057 1.00 34.81 260 ALA A O 1
ATOM 2057 N N . SER A 1 261 ? -34.234 -48.771 -3.301 1.00 38.56 261 SER A N 1
ATOM 2058 C CA . SER A 1 261 ? -33.531 -50.074 -3.310 1.00 38.56 261 SER A CA 1
ATOM 2059 C C . SER A 1 261 ? -32.031 -49.823 -3.221 1.00 38.56 261 SER A C 1
ATOM 2061 O O . SER A 1 261 ? -31.555 -48.928 -3.953 1.00 38.56 261 SER A O 1
#

Radius of gyration: 27.04 Å; chains: 1; bounding box: 76×86×67 Å